Protein 2FSW (pdb70)

Foldseek 3Di:
DDDDDPPRPVVVVVQPPDPCQLVLLVVLAAHKAWPVRSCVSDPPDDPVNVVNVVSCVVVQQKDWDWDPDVVITIIIHGDPNNNVCVVVVVVVVVCCVPD/DDDDDDCPRPVNVVVQCPDPCQLVLLVQQAAHKDWPVRSCVSDDPDDPVSVVSVVSCVVVQQKDWDWAPDVVTTIIIHGDPNVNVCVVVVVVVVVCCCPD

Radius of gyration: 18.73 Å; Cα contacts (8 Å, |Δi|>4): 309; chains: 2; bounding box: 32×29×73 Å

Nearest PDB structures (foldseek):
  2fsw-assembly1_A  TM=1.010E+00  e=1.570E-17  Porphyromonas gingivalis W83
  4a5m-assembly1_B  TM=9.245E-01  e=2.371E-07  Bacillus subtilis
  5hs8-assembly1_A  TM=7.185E-01  e=2.143E-06  Bacillus subtilis subsp. subtilis str. 168
  1ub9-assembly1_A-2  TM=7.212E-01  e=2.581E-04  Pyrococcus horikoshii OT3
  5hli-assembly1_B  TM=7.668E-01  e=3.022E-03  Staphylococcus epidermidis

Solvent-accessible surface area: 11217 Å² total

B-factor: mean 59.77, std 15.27, range [35.0, 435.31]

InterPro domains:
  IPR002577 Helix-turn-helix, HxlR type [PF01638] (20-103)
  IPR002577 Helix-turn-helix, HxlR type [PS51118] (10-104)
  IPR036388 Winged helix-like DNA-binding domain superfamily [G3DSA:1.10.10.10] (1-104)
  IPR036390 Winged helix DNA-binding domain superfamily [SSF46785] (5-103)

Structure (mmCIF, N/CA/C/O backbone):
data_2FSW
#
_entry.id   2FSW
#
_cell.length_a   35.971
_cell.length_b   82.241
_cell.length_c   116.601
_cell.angle_alpha   90.00
_cell.angle_beta   90.00
_cell.angle_gamma   90.00
#
_symmetry.space_group_name_H-M   'P 21 21 21'
#
loop_
_entity.id
_entity.type
_entity.pdbx_description
1 polymer 'PG_0823 protein'
2 water water
#
loop_
_atom_site.group_PDB
_atom_site.id
_atom_site.type_symbol
_atom_site.label_atom_id
_atom_site.label_alt_id
_atom_site.label_comp_id
_atom_site.label_asym_id
_atom_site.label_entity_id
_atom_site.label_seq_id
_atom_site.pdbx_PDB_ins_code
_atom_site.Cartn_x
_atom_site.Cartn_y
_atom_site.Cartn_z
_atom_site.occupancy
_atom_site.B_iso_or_equiv
_atom_site.auth_seq_id
_atom_site.auth_comp_id
_atom_site.auth_asym_id
_atom_site.auth_atom_id
_atom_site.pdbx_PDB_model_num
ATOM 1 N N . ARG A 1 6 ? 7.001 58.833 88.420 1.00 75.68 3 ARG A N 1
ATOM 2 C CA . ARG A 1 6 ? 7.959 59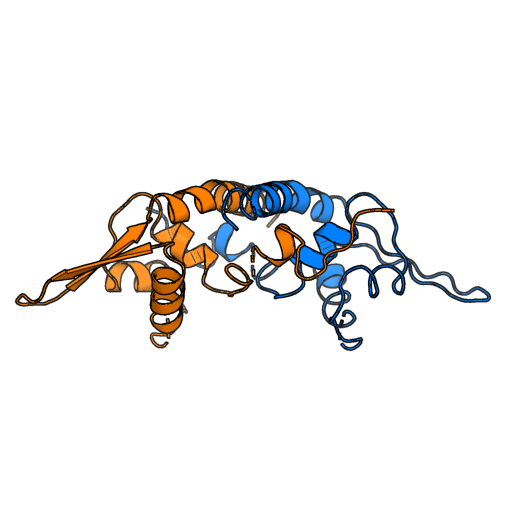.650 89.232 1.00 75.50 3 ARG A CA 1
ATOM 3 C C . ARG A 1 6 ? 9.003 58.832 90.026 1.00 74.52 3 ARG A C 1
ATOM 4 O O . ARG A 1 6 ? 9.349 57.720 89.623 1.00 74.55 3 ARG A O 1
ATOM 12 N N . LYS A 1 7 ? 9.473 59.385 91.149 1.00 73.17 4 LYS A N 1
ATOM 13 C CA . LYS A 1 7 ? 10.763 59.025 91.770 1.00 71.75 4 LYS A CA 1
ATOM 14 C C . LYS A 1 7 ? 10.866 57.568 92.233 1.00 70.35 4 LYS A C 1
ATOM 15 O O . LYS A 1 7 ? 10.049 57.106 93.040 1.00 70.19 4 LYS A O 1
ATOM 21 N N . ILE A 1 8 ? 11.886 56.864 91.739 1.00 68.24 5 ILE A N 1
ATOM 22 C CA . ILE A 1 8 ? 12.099 55.446 92.078 1.00 66.43 5 ILE A CA 1
ATOM 23 C C . ILE A 1 8 ? 12.512 55.233 93.537 1.00 65.24 5 ILE A C 1
ATOM 24 O O . ILE A 1 8 ? 13.197 56.074 94.127 1.00 65.18 5 ILE A O 1
ATOM 29 N N . SER A 1 9 ? 12.093 54.101 94.103 1.00 63.67 6 SER A N 1
ATOM 30 C CA 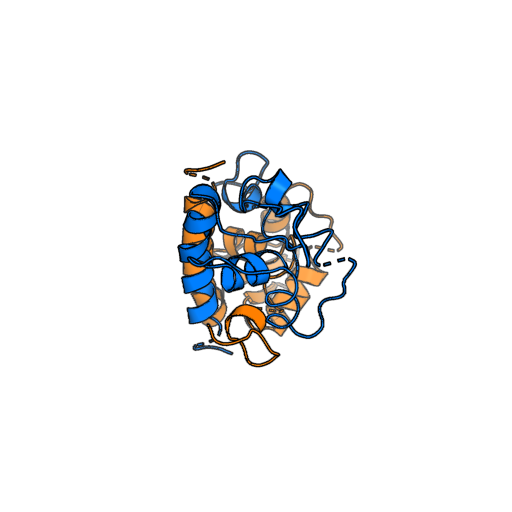. SER A 1 9 ? 12.422 53.743 95.486 1.00 62.15 6 SER A CA 1
ATOM 31 C C . SER A 1 9 ? 13.807 53.095 95.590 1.00 61.72 6 SER A C 1
ATOM 32 O O . SER A 1 9 ? 13.936 51.875 95.741 1.00 61.16 6 SER A O 1
ATOM 35 N N A ASP A 1 10 ? 14.846 53.917 95.457 0.50 60.76 7 ASP A N 1
ATOM 36 N N B ASP A 1 10 ? 14.823 53.952 95.525 0.50 61.77 7 ASP A N 1
ATOM 37 C CA A ASP A 1 10 ? 16.223 53.460 95.619 0.50 59.99 7 ASP A CA 1
ATOM 38 C CA B ASP A 1 10 ? 16.197 53.576 95.797 0.50 61.78 7 ASP A CA 1
ATOM 39 C C A ASP A 1 10 ? 16.698 53.641 97.059 0.50 59.45 7 ASP A C 1
ATOM 40 C C B ASP A 1 10 ? 16.546 53.566 97.273 0.50 61.29 7 ASP A C 1
ATOM 41 O O A ASP A 1 10 ? 15.912 53.545 98.007 0.50 59.44 7 ASP A O 1
ATOM 42 O O B ASP A 1 10 ? 15.676 53.658 98.142 0.50 61.15 7 ASP A O 1
ATOM 51 N N A GLU A 1 11 ? 17.989 53.920 97.207 0.50 58.66 8 GLU A N 1
ATOM 52 N N B GLU A 1 11 ? 17.841 53.462 97.538 0.50 60.56 8 GLU A N 1
ATOM 53 C CA A GLU A 1 11 ? 18.601 54.120 98.516 0.50 57.96 8 GLU A CA 1
ATOM 54 C CA B GLU A 1 11 ? 18.342 53.325 98.893 0.50 60.00 8 GLU A CA 1
ATOM 55 C C A GLU A 1 11 ? 18.238 55.491 99.069 0.50 57.40 8 GLU A 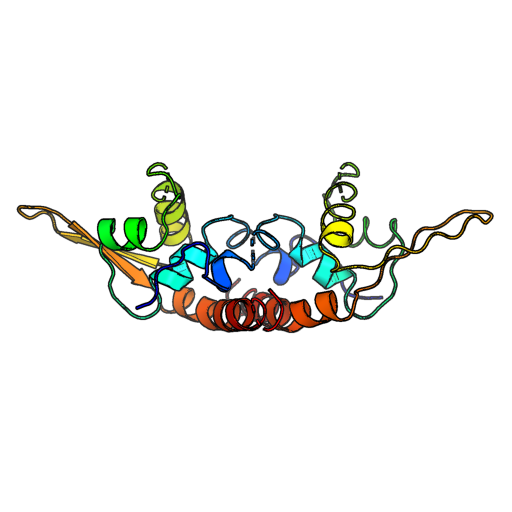C 1
ATOM 56 C C B GLU A 1 11 ? 18.278 54.670 99.624 0.50 59.08 8 GLU A C 1
ATOM 57 O O A GLU A 1 11 ? 18.213 55.697 100.281 0.50 57.19 8 GLU A O 1
ATOM 58 O O B GLU A 1 11 ? 18.564 54.754 100.819 0.50 59.21 8 GLU A O 1
ATOM 69 N N A GLU A 1 12 ? 17.963 56.436 98.178 0.50 56.77 9 GLU A N 1
ATOM 70 N N B GLU A 1 12 ? 17.888 55.719 98.908 0.50 57.93 9 GLU A N 1
ATOM 71 C CA A GLU A 1 12 ? 17.656 57.785 98.627 0.50 56.58 9 GLU A CA 1
ATOM 72 C CA B GLU A 1 12 ? 17.757 57.039 99.525 0.50 56.82 9 GLU A CA 1
ATOM 73 C C A GLU A 1 12 ? 16.157 57.994 98.868 0.50 55.91 9 GLU A C 1
ATOM 74 C C B GLU A 1 12 ? 16.294 57.549 99.590 0.50 55.94 9 GLU A C 1
ATOM 75 O O A GLU A 1 12 ? 15.717 59.126 99.098 0.50 55.89 9 GLU A O 1
ATOM 76 O O B GLU A 1 1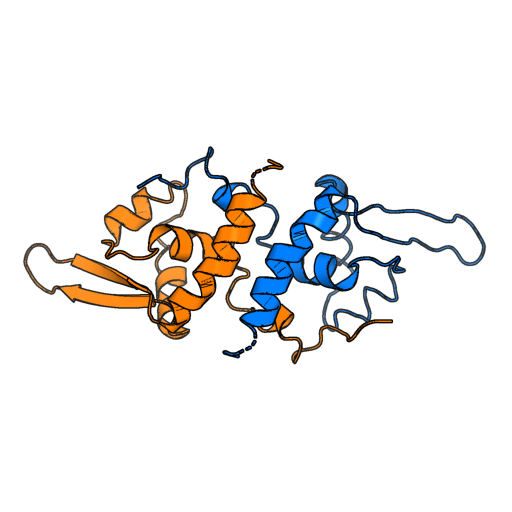2 ? 16.020 58.532 100.279 0.50 55.38 9 GLU A O 1
ATOM 87 N N . CYS A 1 13 ? 15.388 56.899 98.844 1.00 55.01 10 CYS A N 1
ATOM 88 C CA . CYS A 1 13 ? 13.925 57.000 99.021 1.00 53.99 10 CYS A CA 1
ATOM 89 C C . CYS A 1 13 ? 13.552 57.040 100.505 1.00 52.67 10 CYS A C 1
ATOM 90 O O . CYS A 1 13 ? 13.937 56.147 101.282 1.00 52.46 10 CYS A O 1
ATOM 93 N N . PRO A 1 14 ? 12.823 58.093 100.911 1.00 51.71 11 PRO A N 1
ATOM 94 C CA . PRO A 1 14 ? 12.457 58.217 102.310 1.00 50.69 11 PRO A CA 1
ATOM 95 C C . PRO A 1 14 ? 11.530 57.105 102.793 1.00 49.92 11 PRO A C 1
ATOM 96 O O . PRO A 1 14 ? 11.585 56.746 103.954 1.00 49.74 11 PRO A O 1
ATOM 100 N N . VAL A 1 15 ? 10.685 56.589 101.907 1.00 49.16 12 VAL A N 1
ATOM 101 C CA . VAL A 1 15 ? 9.782 55.506 102.250 1.00 49.56 12 VAL A CA 1
ATOM 102 C C . VAL A 1 15 ? 10.604 54.233 102.417 1.00 49.54 12 VAL A C 1
ATOM 103 O O . VAL A 1 15 ? 10.457 53.517 103.411 1.00 48.35 12 VAL A O 1
ATOM 107 N N . ARG A 1 16 ? 11.501 53.981 101.465 1.00 49.46 13 ARG A N 1
ATOM 108 C CA . ARG A 1 16 ? 12.367 52.816 101.563 1.00 50.19 13 ARG A CA 1
ATOM 109 C C . ARG A 1 16 ? 13.228 52.850 102.818 1.00 50.00 13 ARG A C 1
ATOM 110 O O . ARG A 1 16 ? 13.329 51.848 103.529 1.00 49.90 13 ARG A O 1
ATOM 118 N N . LYS A 1 17 ? 13.844 53.997 103.101 1.00 50.79 14 LYS A N 1
ATOM 119 C CA . LYS A 1 17 ? 14.617 54.152 104.348 1.00 51.51 14 LYS A CA 1
ATOM 120 C C . LYS A 1 17 ? 13.784 53.813 105.584 1.00 51.48 14 LYS A C 1
ATOM 121 O O . LYS A 1 17 ? 14.241 53.087 106.475 1.00 51.87 14 LYS A O 1
ATOM 127 N N . SER A 1 18 ? 12.551 54.317 105.630 1.00 51.46 15 SER A N 1
ATOM 128 C CA . SER A 1 18 ? 11.671 54.075 106.779 1.00 50.86 15 SER A CA 1
ATOM 129 C C . SER A 1 18 ? 11.300 52.609 106.932 1.00 51.06 15 SER A C 1
ATOM 130 O O . SER A 1 18 ? 11.167 52.110 108.051 1.00 51.33 15 SER A O 1
ATOM 141 N N . GLN A 1 20 ? 13.054 49.987 106.223 1.00 52.82 17 GLN A N 1
ATOM 142 C CA . GLN A 1 20 ? 14.179 49.309 106.896 1.00 54.07 17 GLN A CA 1
ATOM 143 C C . GLN A 1 20 ? 13.951 49.193 108.402 1.00 53.86 17 GLN A C 1
ATOM 144 O O . GLN A 1 20 ? 14.343 48.201 109.035 1.00 54.00 17 GLN A O 1
ATOM 150 N N . ILE A 1 21 ? 13.305 50.214 108.971 1.00 53.32 18 ILE A N 1
ATOM 151 C CA . ILE A 1 21 ? 12.987 50.213 110.380 1.00 52.66 18 ILE A CA 1
ATOM 152 C C . ILE A 1 21 ? 11.639 49.577 110.689 1.00 51.80 18 ILE A C 1
ATOM 153 O O . ILE A 1 21 ? 11.535 48.839 111.663 1.00 51.67 18 ILE A O 1
ATOM 158 N N . PHE A 1 22 ? 10.604 49.900 109.9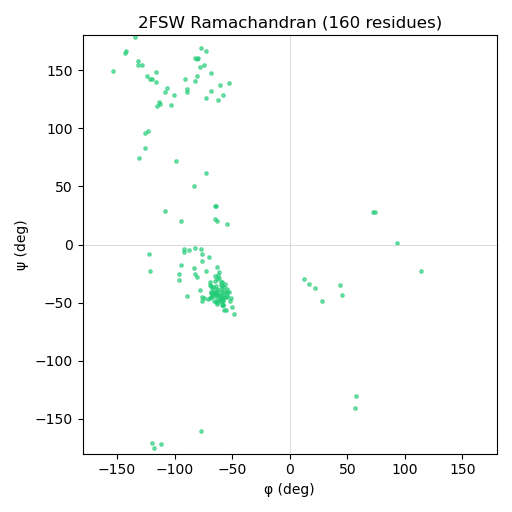08 1.00 50.59 19 PHE A N 1
ATOM 159 C CA . PHE A 1 22 ? 9.218 49.594 110.310 1.00 50.65 19 PHE A CA 1
ATOM 160 C C . PHE A 1 22 ? 8.690 48.255 109.824 1.00 50.72 19 PHE A C 1
ATOM 161 O O . PHE A 1 22 ? 7.586 47.872 110.200 1.00 51.21 19 PHE A O 1
ATOM 169 N N . ALA A 1 23 ? 9.491 47.548 109.026 1.00 51.01 20 ALA A N 1
ATOM 170 C CA . ALA A 1 23 ? 9.092 46.290 108.375 1.00 52.11 20 ALA A CA 1
ATOM 171 C C . ALA A 1 23 ? 8.721 45.169 109.334 1.00 52.71 20 ALA A C 1
ATOM 172 O O . ALA A 1 23 ? 7.991 44.252 108.967 1.00 52.92 20 ALA A O 1
ATOM 174 N N . GLY A 1 24 ? 9.224 45.220 110.557 1.00 53.07 21 GLY A N 1
ATOM 175 C CA . GLY A 1 24 ? 8.910 44.166 111.516 1.00 54.64 21 GLY A CA 1
ATOM 176 C C . GLY A 1 24 ? 7.423 43.875 111.687 1.00 54.77 21 GLY A C 1
ATOM 177 O O . GLY A 1 24 ? 6.577 44.761 111.529 1.00 55.80 21 GLY A O 1
ATOM 178 N N A LYS A 1 25 ? 7.118 42.615 111.989 0.50 54.58 22 LYS A N 1
ATOM 179 N N B LYS A 1 25 ? 7.102 42.627 111.994 0.50 54.58 22 LYS A N 1
ATOM 180 C CA A LYS A 1 25 ? 5.805 42.193 112.478 0.50 54.16 22 LYS A CA 1
ATOM 181 C CA B LYS A 1 25 ? 5.759 42.272 112.437 0.50 54.14 22 LYS A CA 1
ATOM 182 C C A LYS A 1 25 ? 5.453 42.924 113.791 0.50 53.90 22 LYS A C 1
ATOM 183 C C B LYS A 1 25 ? 5.439 42.897 113.816 0.50 53.89 22 LYS A C 1
ATOM 184 O O A LYS A 1 25 ? 4.281 43.202 114.073 0.50 53.76 22 LYS A O 1
ATOM 185 O O B LYS A 1 25 ? 4.269 43.088 114.168 0.50 53.78 22 LYS A O 1
ATOM 196 N N . TRP A 1 26 ? 6.481 43.247 114.575 1.00 53.40 23 TRP A N 1
ATOM 197 C CA . TRP A 1 26 ? 6.296 43.775 115.937 1.00 52.90 23 TRP A CA 1
ATOM 198 C C . TRP A 1 26 ? 6.685 45.229 116.195 1.00 52.10 23 TRP A C 1
ATOM 199 O O . TRP A 1 26 ? 6.264 45.798 117.201 1.00 52.39 23 TRP A O 1
ATOM 210 N N . THR A 1 27 ? 7.464 45.820 115.290 1.00 51.28 24 THR A N 1
ATOM 211 C CA . THR A 1 27 ? 8.092 47.125 115.502 1.00 50.54 24 THR A CA 1
ATOM 212 C C . THR A 1 27 ? 7.098 48.236 115.807 1.00 50.23 24 THR A C 1
ATOM 213 O O . THR A 1 27 ? 7.218 48.922 116.826 1.00 50.99 24 THR A O 1
ATOM 217 N N . LEU A 1 28 ? 6.137 48.429 114.907 1.00 49.05 25 LEU A N 1
ATOM 218 C CA . LEU A 1 28 ? 5.135 49.474 115.061 1.00 47.77 25 LEU A CA 1
ATOM 219 C C . LEU A 1 28 ? 4.157 49.195 116.194 1.00 47.56 25 LEU A C 1
ATOM 220 O O . LEU A 1 28 ? 3.705 50.110 116.857 1.00 47.89 25 LEU A O 1
ATOM 225 N N . LEU A 1 29 ? 3.826 47.927 116.411 1.00 47.72 26 LEU A N 1
ATOM 226 C CA . LEU A 1 29 ? 2.990 47.528 117.550 1.00 47.79 26 LEU A CA 1
ATOM 227 C C . LEU A 1 29 ? 3.599 47.904 118.905 1.00 47.11 26 LEU A C 1
ATOM 228 O O . LEU A 1 29 ? 2.904 48.407 119.798 1.00 47.35 26 LEU A O 1
ATOM 233 N N . ILE A 1 30 ? 4.896 47.641 119.052 1.00 46.99 27 ILE A N 1
ATOM 234 C CA . ILE A 1 30 ? 5.659 48.017 120.247 1.00 46.31 27 ILE A CA 1
ATOM 235 C C . ILE A 1 30 ? 5.740 49.528 120.465 1.00 46.88 27 ILE A C 1
ATOM 236 O O . ILE A 1 30 ? 5.508 49.999 121.582 1.00 47.86 27 ILE A O 1
ATOM 241 N N . ILE A 1 31 ? 6.075 50.290 119.418 1.00 45.99 28 ILE A N 1
ATOM 242 C CA . ILE A 1 31 ? 6.067 51.747 119.509 1.00 45.55 28 ILE A CA 1
ATOM 243 C C . 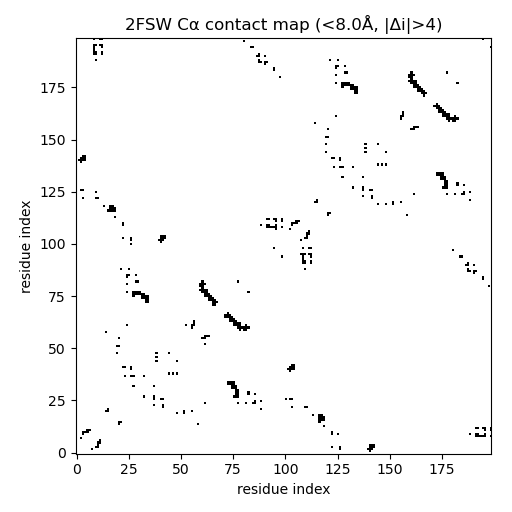ILE A 1 31 ? 4.672 52.272 119.925 1.00 45.75 28 ILE A C 1
ATOM 244 O O . ILE A 1 31 ? 4.576 53.125 120.805 1.00 45.03 28 ILE A O 1
ATOM 249 N N . PHE A 1 32 ? 3.620 51.747 119.277 1.00 45.25 29 PHE A N 1
ATOM 250 C CA . PHE A 1 32 ? 2.210 52.037 119.604 1.00 45.11 29 PHE A CA 1
ATOM 251 C C . PHE A 1 32 ? 1.834 51.773 121.072 1.00 45.83 29 PHE A C 1
ATOM 252 O O . PHE A 1 32 ? 1.066 52.551 121.679 1.00 45.23 29 PHE A O 1
ATOM 260 N N . GLN A 1 33 ? 2.347 50.671 121.633 1.00 46.18 30 GLN A N 1
ATOM 261 C CA . GLN A 1 33 ? 2.038 50.314 123.029 1.00 47.06 30 GLN A CA 1
ATOM 262 C C . GLN A 1 33 ? 2.817 51.127 124.053 1.00 47.35 30 GLN A C 1
ATOM 263 O O . GLN A 1 33 ? 2.260 51.496 125.077 1.00 48.37 30 GLN A O 1
ATOM 269 N N . ILE A 1 34 ? 4.089 51.411 123.786 1.00 47.51 31 ILE A N 1
ATOM 270 C CA . ILE A 1 34 ? 4.870 52.308 124.644 1.00 48.55 31 ILE A CA 1
ATOM 271 C C . ILE A 1 34 ? 4.234 53.708 124.600 1.00 49.18 31 ILE A C 1
ATOM 272 O O . ILE A 1 34 ? 3.939 54.312 125.640 1.00 48.89 31 ILE A O 1
ATOM 277 N N . ASN A 1 35 ? 4.003 54.200 123.382 1.00 49.67 32 ASN A N 1
ATOM 278 C CA . ASN A 1 35 ? 3.222 55.411 123.180 1.00 50.52 32 ASN A CA 1
ATOM 279 C C . ASN A 1 35 ? 3.830 56.595 123.970 1.00 50.64 32 ASN A C 1
ATOM 280 O O . ASN A 1 35 ? 5.047 56.724 124.049 1.00 51.03 32 ASN A O 1
ATOM 285 N N . ARG A 1 36 ? 3.012 57.458 124.565 1.00 50.93 33 ARG A N 1
ATOM 286 C CA . ARG A 1 36 ? 3.574 58.590 125.304 1.00 51.71 33 ARG A CA 1
ATOM 287 C C . ARG A 1 36 ? 3.729 58.316 126.807 1.00 52.54 33 ARG A C 1
ATOM 288 O O . ARG A 1 36 ? 3.810 59.242 127.608 1.00 54.07 33 ARG A O 1
ATOM 296 N N . ARG A 1 37 ? 3.753 57.051 127.205 1.00 52.48 34 ARG A N 1
ATOM 297 C CA . ARG A 1 37 ? 3.955 56.750 128.623 1.00 52.54 34 ARG A CA 1
ATOM 298 C C . ARG A 1 37 ? 5.248 55.942 128.863 1.00 52.62 34 ARG A C 1
ATOM 299 O O . ARG A 1 37 ? 6.049 55.717 127.942 1.00 51.00 34 ARG A O 1
ATOM 307 N N . ILE A 1 38 ? 5.441 55.550 130.117 1.00 52.92 35 ILE A N 1
ATOM 308 C CA . ILE A 1 38 ? 6.570 54.726 130.532 1.00 53.20 35 ILE A CA 1
ATOM 309 C C . ILE A 1 38 ? 5.987 53.357 130.849 1.00 52.97 35 ILE A C 1
ATOM 310 O O . ILE A 1 38 ? 4.973 53.252 131.542 1.00 53.32 35 ILE A O 1
ATOM 315 N N . ILE A 1 39 ? 6.610 52.312 130.314 1.00 52.55 36 ILE A N 1
ATOM 316 C CA . ILE A 1 39 ? 6.086 50.961 130.470 1.00 50.94 36 ILE A CA 1
ATOM 317 C C . ILE A 1 39 ? 7.204 49.981 130.822 1.00 51.01 36 ILE A C 1
ATOM 318 O O . ILE A 1 39 ? 8.286 50.014 130.223 1.00 50.59 36 ILE A O 1
ATOM 323 N N A ARG A 1 40 ? 6.915 49.117 131.794 0.50 50.50 37 ARG A N 1
ATOM 324 N N B ARG A 1 40 ? 6.933 49.129 131.806 0.50 50.81 37 ARG A N 1
ATOM 325 C CA A ARG A 1 40 ? 7.811 48.049 132.221 0.50 50.43 37 ARG A CA 1
ATOM 326 C CA B ARG A 1 40 ? 7.850 48.069 132.201 0.50 51.04 37 ARG A CA 1
ATOM 327 C C A ARG A 1 40 ? 7.773 46.924 131.191 0.50 50.65 37 ARG A C 1
ATOM 328 C C B ARG A 1 40 ? 7.778 46.928 131.195 0.50 50.99 37 ARG A C 1
ATOM 329 O O A ARG A 1 40 ? 6.738 46.690 130.565 0.50 50.63 37 ARG A O 1
ATOM 330 O O B ARG A 1 40 ? 6.731 46.687 130.594 0.50 50.92 37 ARG A O 1
ATOM 345 N N . TYR A 1 41 ? 8.898 46.225 131.038 1.00 51.08 38 TYR A N 1
ATOM 346 C CA . TYR A 1 41 ? 9.004 45.054 130.157 1.00 51.31 38 TYR A CA 1
ATOM 347 C C . TYR A 1 41 ? 7.817 44.110 130.258 1.00 51.33 38 TYR A C 1
ATOM 348 O O . TYR A 1 41 ? 7.256 43.717 129.241 1.00 51.98 38 TYR A O 1
ATOM 357 N N . GLY A 1 42 ? 7.448 43.760 131.490 1.00 51.14 39 GLY A N 1
ATOM 358 C CA . GLY A 1 42 ? 6.364 42.820 131.759 1.00 50.78 39 GLY A CA 1
ATOM 359 C C . GLY A 1 42 ? 4.985 43.299 131.356 1.00 50.58 39 GLY A C 1
ATOM 360 O O . GLY A 1 42 ? 4.165 42.498 130.889 1.00 50.33 39 GLY A O 1
ATOM 361 N N A GLU A 1 43 ? 4.731 44.597 131.551 0.50 50.57 40 GLU A N 1
ATOM 362 N N B GLU A 1 43 ? 4.708 44.591 131.545 0.50 50.63 40 GLU A N 1
ATOM 363 C CA A GLU A 1 43 ? 3.484 45.222 131.109 0.50 50.87 40 GLU A CA 1
ATOM 364 C CA B GLU A 1 43 ? 3.432 45.155 131.098 0.50 50.99 40 GLU A CA 1
ATOM 365 C C A GLU A 1 43 ? 3.408 45.208 129.580 0.50 50.47 40 GLU A C 1
ATOM 366 C C B GLU A 1 43 ? 3.385 45.277 129.564 0.50 50.53 40 GLU A C 1
ATOM 367 O O A GLU A 1 43 ? 2.343 44.969 129.001 0.50 50.49 40 GLU A O 1
ATOM 368 O O B GLU A 1 43 ? 2.313 45.175 128.962 0.50 50.55 40 GLU A O 1
ATOM 379 N N . LEU A 1 44 ? 4.547 45.475 128.944 1.00 50.25 41 LEU A N 1
ATOM 380 C CA . LEU A 1 44 ? 4.642 45.571 127.476 1.00 49.79 41 LEU A CA 1
ATOM 381 C C . LEU A 1 44 ? 4.498 44.197 126.837 1.00 50.07 41 LEU A C 1
ATOM 382 O O . LEU A 1 44 ? 3.872 44.053 125.792 1.00 49.91 41 LEU A O 1
ATOM 387 N N . LYS A 1 45 ? 5.071 43.191 127.496 1.00 50.62 42 LYS A N 1
ATOM 388 C CA . LYS A 1 45 ? 4.954 41.796 127.080 1.00 51.11 42 LYS A CA 1
ATOM 389 C C . LYS A 1 45 ? 3.494 41.347 127.092 1.00 51.21 42 LYS A C 1
ATOM 390 O O . LYS A 1 45 ? 3.048 40.669 126.167 1.00 51.73 42 LYS A O 1
ATOM 396 N N A ARG A 1 46 ? 2.770 41.732 128.142 0.60 51.15 43 ARG A N 1
ATOM 397 N N B ARG A 1 46 ? 2.751 41.736 128.126 0.40 51.32 43 ARG A N 1
ATOM 398 C CA A ARG A 1 46 ? 1.345 41.422 128.292 0.60 51.10 43 ARG A CA 1
ATOM 399 C CA B ARG A 1 46 ? 1.331 41.390 128.221 0.40 51.38 43 ARG A CA 1
ATOM 400 C C A ARG A 1 46 ? 0.453 42.231 127.334 0.60 51.30 43 ARG A C 1
ATOM 401 C C B ARG A 1 46 ? 0.459 42.216 127.276 0.40 51.45 43 ARG A 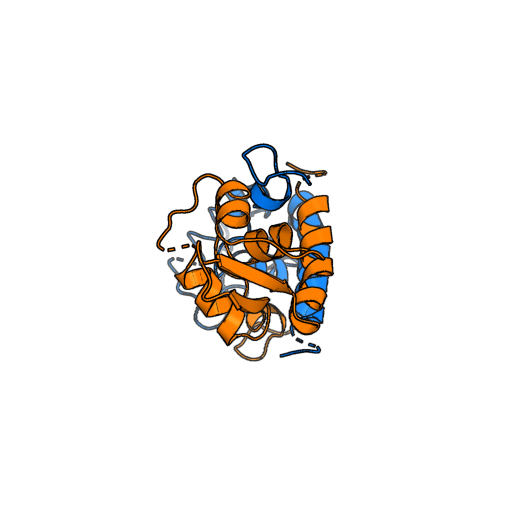C 1
ATOM 402 O O A ARG A 1 46 ? -0.590 41.748 126.893 0.60 51.39 43 ARG A O 1
ATOM 403 O O B ARG A 1 46 ? -0.571 41.738 126.797 0.40 51.51 43 ARG A O 1
ATOM 418 N N . ALA A 1 47 ? 0.885 43.448 127.002 1.00 51.50 44 ALA A N 1
ATOM 419 C CA . ALA A 1 47 ? 0.152 44.354 126.094 1.00 51.53 44 ALA A CA 1
ATOM 420 C C . ALA A 1 47 ? 0.145 43.899 124.629 1.00 51.59 44 ALA A C 1
ATOM 421 O O . ALA A 1 47 ? -0.647 44.386 123.820 1.00 51.06 44 ALA A O 1
ATOM 423 N N . ILE A 1 48 ? 1.052 42.988 124.291 1.00 52.16 45 ILE A N 1
ATOM 424 C CA . ILE A 1 48 ? 1.081 42.372 122.962 1.00 52.59 45 ILE A CA 1
ATOM 425 C C . ILE A 1 48 ? 1.049 40.833 123.117 1.00 53.05 45 ILE A C 1
ATOM 426 O O . ILE A 1 48 ? 2.093 40.168 123.103 1.00 52.67 45 ILE A O 1
ATOM 431 N N . PRO A 1 49 ? -0.159 40.269 123.287 1.00 53.63 46 PRO A N 1
ATOM 432 C CA . PRO A 1 49 ? -0.284 38.825 123.495 1.00 54.28 46 PRO A CA 1
ATOM 433 C C . PRO A 1 49 ? 0.267 38.022 122.314 1.00 54.82 46 PRO A C 1
ATOM 434 O O . PRO A 1 49 ? 0.034 38.381 121.160 1.00 55.05 46 PRO A O 1
ATOM 438 N N . GLY A 1 50 ? 1.004 36.953 122.613 1.00 55.13 47 GLY A N 1
ATOM 439 C CA . GLY A 1 50 ? 1.546 36.076 121.577 1.00 55.48 47 GLY A CA 1
ATOM 440 C C . GLY A 1 50 ? 2.952 36.411 121.107 1.00 55.66 47 GLY A C 1
ATOM 441 O O . GLY A 1 50 ? 3.479 35.758 120.206 1.00 55.70 47 GLY A O 1
ATOM 442 N N . ILE A 1 51 ? 3.561 37.436 121.696 1.00 55.90 48 ILE A N 1
ATOM 443 C CA . ILE A 1 51 ? 4.955 37.750 121.393 1.00 56.02 48 ILE A CA 1
ATOM 444 C C . ILE A 1 51 ? 5.857 36.968 122.358 1.00 56.06 48 ILE A C 1
ATOM 445 O O . ILE A 1 51 ? 5.606 36.932 123.566 1.00 56.13 48 ILE A O 1
ATOM 450 N N . SER A 1 52 ? 6.870 36.301 121.812 1.00 56.08 49 SER A N 1
ATOM 451 C CA . SER A 1 52 ? 7.796 35.535 122.632 1.00 56.29 49 SER A CA 1
ATOM 452 C C . SER A 1 52 ? 8.815 36.449 123.282 1.00 56.38 49 SER A C 1
ATOM 453 O O . SER A 1 52 ? 9.032 37.584 122.832 1.00 56.33 49 SER A O 1
ATOM 456 N N . GLU A 1 53 ? 9.438 35.933 124.333 1.00 56.43 50 GLU A N 1
ATOM 457 C CA . GLU A 1 53 ? 10.498 36.615 125.057 1.00 56.73 50 GLU A CA 1
ATOM 458 C C . GLU A 1 53 ? 11.621 37.027 124.103 1.00 56.70 50 GLU A C 1
ATOM 459 O O . GLU A 1 53 ? 12.104 38.162 124.160 1.00 56.63 50 GLU A O 1
ATOM 465 N N . LYS A 1 54 ? 12.006 36.104 123.217 1.00 56.75 51 LYS A N 1
ATOM 466 C CA . LYS A 1 54 ? 13.072 36.331 122.239 1.00 57.00 51 LYS A CA 1
ATOM 467 C C . LYS A 1 54 ? 12.720 37.423 121.225 1.00 57.15 51 LYS A C 1
ATOM 468 O O . LYS A 1 54 ? 13.560 38.258 120.904 1.00 56.74 51 LYS A O 1
ATOM 482 N N . LEU A 1 56 ? 10.468 39.870 121.627 1.00 56.64 53 LEU A N 1
ATOM 483 C CA . LEU A 1 56 ? 10.330 41.145 122.321 1.00 55.78 53 LEU A CA 1
ATOM 484 C C . LEU A 1 56 ? 11.685 41.748 122.646 1.00 55.28 53 LEU A C 1
ATOM 485 O O . LEU A 1 56 ? 11.856 42.962 122.549 1.00 55.67 53 LEU A O 1
ATOM 490 N N . ILE A 1 57 ? 12.643 40.902 123.007 1.00 53.98 54 ILE A N 1
ATOM 491 C CA . ILE A 1 57 ? 13.978 41.364 123.391 1.00 53.29 54 ILE A CA 1
ATOM 492 C C . ILE A 1 57 ? 14.796 41.818 122.182 1.00 52.45 54 ILE A C 1
ATOM 493 O O . ILE A 1 57 ? 15.430 42.876 122.226 1.00 52.33 54 ILE A O 1
ATOM 498 N N . ASP A 1 58 ? 14.781 41.021 121.116 1.00 51.64 55 ASP A N 1
ATOM 499 C CA . ASP A 1 58 ? 15.458 41.400 119.883 1.00 51.43 55 ASP A CA 1
ATOM 500 C C . ASP A 1 58 ? 14.878 42.724 119.346 1.00 50.85 55 ASP A C 1
ATOM 501 O O . ASP A 1 58 ? 15.622 43.619 118.940 1.00 50.06 55 ASP A O 1
ATOM 506 N N . GLU A 1 59 ? 13.556 42.844 119.392 1.00 50.44 56 GLU A N 1
ATOM 507 C CA . GLU A 1 59 ? 12.870 44.025 118.872 1.00 51.04 56 GLU A CA 1
ATOM 508 C C . GLU A 1 59 ? 13.189 45.257 119.729 1.00 50.07 56 GLU A C 1
ATOM 509 O O . GLU A 1 59 ? 13.516 46.311 119.197 1.00 50.02 56 GLU A O 1
ATOM 515 N N . LEU A 1 60 ? 13.147 45.104 121.050 1.00 49.60 57 LEU A N 1
ATOM 516 C CA . LEU A 1 60 ? 13.537 46.176 121.971 1.00 49.31 57 LEU A CA 1
ATOM 517 C C . LEU A 1 60 ? 14.969 46.653 121.761 1.00 49.61 57 LEU A C 1
ATOM 518 O O . LEU A 1 60 ? 15.244 47.859 121.802 1.00 50.01 57 LEU A O 1
ATOM 523 N N A LYS A 1 61 ? 15.879 45.705 121.547 0.50 49.57 58 LYS A N 1
ATOM 524 N N B LYS A 1 61 ? 15.871 45.695 121.555 0.50 49.41 58 LYS A N 1
ATOM 525 C CA A LYS A 1 61 ? 17.269 46.024 121.263 0.50 49.61 58 LYS A CA 1
ATOM 526 C CA B LYS A 1 61 ? 17.274 45.948 121.250 0.50 49.25 58 LYS A CA 1
ATOM 527 C C A LYS A 1 61 ? 17.410 46.742 119.921 0.50 49.42 58 LYS A C 1
ATOM 528 C C B LYS A 1 61 ? 17.417 46.711 119.931 0.50 49.23 58 LYS A C 1
ATOM 529 O O A LYS A 1 61 ? 18.107 47.755 119.821 0.50 49.29 58 LYS A O 1
ATOM 530 O O B LYS A 1 61 ? 18.116 47.725 119.860 0.50 49.12 58 LYS A O 1
ATOM 541 N N . PHE A 1 62 ? 16.752 46.202 118.897 1.00 49.45 59 PHE A N 1
ATOM 542 C CA . PHE A 1 62 ? 16.660 46.851 117.583 1.00 49.85 59 PHE A CA 1
ATOM 543 C C . PHE A 1 62 ? 16.161 48.313 117.698 1.00 50.17 59 PHE A C 1
ATOM 544 O O . PHE A 1 62 ? 16.801 49.223 117.179 1.00 50.34 59 PHE A O 1
ATOM 552 N N . LEU A 1 63 ? 15.062 48.534 118.421 1.00 50.69 60 LEU A N 1
ATOM 553 C CA . LEU A 1 63 ? 14.486 49.878 118.575 1.00 51.41 60 LEU A CA 1
ATOM 554 C C . LEU A 1 63 ? 15.358 50.844 119.385 1.00 51.74 60 LEU A C 1
ATOM 555 O O . LEU A 1 63 ? 15.427 52.029 119.068 1.00 51.68 60 LEU A O 1
ATOM 560 N N . CYS A 1 64 ? 16.015 50.336 120.426 1.00 52.46 61 CYS A N 1
ATOM 561 C CA . CYS A 1 64 ? 17.035 51.103 121.140 1.00 53.41 61 CYS A CA 1
ATOM 562 C C . CYS A 1 64 ? 18.166 51.500 120.210 1.00 53.15 61 CYS A C 1
ATOM 563 O O . CYS A 1 64 ? 18.587 52.655 120.196 1.00 53.59 61 CYS A O 1
ATOM 566 N N . GLY A 1 65 ? 18.669 50.524 119.458 1.00 52.76 62 GLY A N 1
ATOM 567 C CA . GLY A 1 65 ? 19.729 50.757 118.499 1.00 52.71 62 GLY A CA 1
ATOM 568 C C . GLY A 1 65 ? 19.348 51.783 117.456 1.00 52.75 62 GLY A C 1
ATOM 569 O O . GLY A 1 65 ? 20.190 52.573 117.010 1.00 53.52 62 GLY A O 1
ATOM 570 N N . LYS A 1 66 ? 18.078 51.788 117.063 1.00 52.22 63 LYS A N 1
ATOM 571 C CA . LYS A 1 66 ? 17.610 52.742 116.061 1.00 51.83 63 LYS A CA 1
ATOM 572 C C . LYS A 1 66 ? 17.290 54.119 116.677 1.00 51.12 63 LYS A C 1
ATOM 573 O O . LYS A 1 66 ? 16.975 55.058 115.960 1.00 50.36 63 LYS A O 1
ATOM 579 N N . GLY A 1 67 ? 17.417 54.221 117.998 1.00 51.27 64 GLY A N 1
ATOM 580 C CA . GLY A 1 67 ? 17.198 55.474 118.728 1.00 51.23 64 GLY A CA 1
ATOM 581 C C . GLY A 1 67 ? 15.723 55.877 118.819 1.00 51.21 64 GLY A C 1
ATOM 582 O O . GLY A 1 67 ? 15.413 57.064 118.940 1.00 50.88 64 GLY A O 1
ATOM 583 N N . LEU A 1 68 ? 14.822 54.891 118.785 1.00 51.02 65 LEU A N 1
ATOM 584 C CA . LEU A 1 68 ? 13.367 55.141 118.830 1.00 51.35 65 LEU A CA 1
ATOM 585 C C . LEU A 1 68 ? 12.747 55.032 120.225 1.00 52.12 65 LEU A C 1
ATOM 586 O O . LEU A 1 68 ? 11.686 55.621 120.502 1.00 50.92 65 LEU A O 1
ATOM 591 N N . ILE A 1 69 ? 13.398 54.253 121.087 1.00 53.09 66 ILE A N 1
ATOM 592 C CA . ILE A 1 69 ? 12.961 54.086 122.470 1.00 54.64 66 ILE A CA 1
ATOM 593 C C . ILE A 1 69 ? 14.142 54.255 123.459 1.00 56.47 66 ILE A C 1
ATOM 594 O O . ILE A 1 69 ? 15.296 54.077 123.087 1.00 56.55 66 ILE A O 1
ATOM 599 N N . LYS A 1 70 ? 13.829 54.640 124.699 1.00 58.83 67 LYS A N 1
ATOM 600 C CA . LYS A 1 70 ? 14.797 54.723 125.792 1.00 60.59 67 LYS A CA 1
ATOM 601 C C . LYS A 1 70 ? 14.583 53.573 126.764 1.00 61.20 67 LYS A C 1
ATOM 602 O O . LYS A 1 70 ? 13.454 53.281 127.147 1.00 61.35 67 LYS A O 1
ATOM 608 N N A LYS A 1 71 ? 15.684 52.938 127.161 0.50 61.64 68 LYS A N 1
ATOM 609 N N B LYS A 1 71 ? 15.685 52.932 127.135 0.50 61.73 68 LYS A N 1
ATOM 610 C CA A LYS A 1 71 ? 15.712 51.895 128.190 0.50 62.22 68 LYS A CA 1
ATOM 611 C CA B LYS A 1 71 ? 15.729 51.937 128.198 0.50 62.40 68 LYS A CA 1
ATOM 612 C C A LYS A 1 71 ? 16.297 52.504 129.466 0.50 62.62 68 LYS A C 1
ATOM 613 C C B LYS A 1 71 ? 16.238 52.619 129.466 0.50 62.72 68 LYS A C 1
ATOM 614 O O A LYS A 1 71 ? 17.337 53.168 129.421 0.50 62.49 68 LYS A O 1
ATOM 615 O O B LYS A 1 71 ? 17.151 53.450 129.417 0.50 62.59 68 LYS A O 1
ATOM 626 N N . LYS A 1 72 ? 15.627 52.282 130.594 1.00 63.14 69 LYS A N 1
ATOM 627 C CA . LYS A 1 72 ? 16.123 52.742 131.887 1.00 64.08 69 LYS A CA 1
ATOM 628 C C . LYS A 1 72 ? 16.056 51.619 132.913 1.00 64.38 69 LYS A C 1
ATOM 629 O O . LYS A 1 72 ? 14.979 51.102 133.222 1.00 64.10 69 LYS A O 1
ATOM 635 N N . GLN A 1 73 ? 17.228 51.244 133.414 1.00 64.88 70 GLN A N 1
ATOM 636 C CA . GLN A 1 73 ? 17.366 50.190 134.409 1.00 65.69 70 GLN A CA 1
ATOM 637 C C . GLN A 1 73 ? 17.316 50.768 135.808 1.00 65.66 70 GLN A C 1
ATOM 638 O O . GLN A 1 73 ? 17.830 51.860 136.070 1.00 65.50 70 GLN A O 1
ATOM 644 N N . TYR A 1 74 ? 16.682 50.021 136.700 1.00 65.85 71 TYR A N 1
ATOM 645 C CA . TYR A 1 74 ? 16.716 50.322 138.120 1.00 66.10 71 TYR A CA 1
ATOM 646 C C . TYR A 1 74 ? 17.255 49.084 138.844 1.00 65.68 71 TYR A C 1
ATOM 647 O O . TYR A 1 74 ? 16.513 48.121 139.061 1.00 65.34 71 TYR A O 1
ATOM 656 N N . PRO A 1 75 ? 18.567 49.089 139.165 1.00 65.57 72 PRO A N 1
ATOM 657 C CA . PRO A 1 75 ? 19.216 48.016 139.940 1.00 65.41 72 PRO A CA 1
ATOM 658 C C . PRO A 1 75 ? 18.833 48.037 141.426 1.00 65.10 72 PRO A C 1
ATOM 659 O O . PRO A 1 75 ? 19.695 48.200 142.300 1.00 65.52 72 PRO A O 1
ATOM 663 N N . GLU A 1 76 ? 17.543 47.859 141.692 1.00 64.52 73 GLU A N 1
ATOM 664 C CA . GLU A 1 76 ? 16.998 47.837 143.046 1.00 64.26 73 GLU A CA 1
ATOM 665 C C . GLU A 1 76 ? 16.339 46.479 143.321 1.00 63.40 73 GLU A C 1
ATOM 666 O O . GLU A 1 76 ? 16.472 45.551 142.526 1.00 63.55 73 GLU A O 1
ATOM 672 N N . VAL A 1 77 ? 15.638 46.365 144.446 1.00 62.24 74 VAL A N 1
ATOM 673 C CA . VAL A 1 77 ? 14.902 45.146 144.778 1.00 61.01 74 VAL A CA 1
ATOM 674 C C . VAL A 1 77 ? 13.393 45.442 144.815 1.00 60.23 74 VAL A C 1
ATOM 675 O O . VAL A 1 77 ? 12.956 46.314 145.565 1.00 60.33 74 VAL A O 1
ATOM 679 N N . PRO A 1 78 ? 12.595 44.772 143.959 1.00 59.47 75 PRO A N 1
ATOM 680 C CA . PRO A 1 78 ? 12.998 43.934 142.832 1.00 59.00 75 PRO A CA 1
ATOM 681 C C . PRO A 1 78 ? 13.389 44.824 141.647 1.00 58.52 75 PRO A C 1
ATOM 682 O O . PRO A 1 78 ? 12.884 45.943 141.535 1.00 58.41 75 PRO A O 1
ATOM 686 N N . PRO A 1 79 ? 14.277 44.337 140.763 1.00 58.08 76 PRO A N 1
ATOM 687 C CA . PRO A 1 79 ? 14.748 45.189 139.672 1.00 57.88 76 PRO A CA 1
ATOM 688 C C . PRO A 1 79 ? 13.697 45.398 138.580 1.00 57.47 76 PRO A C 1
ATOM 689 O O . PRO A 1 79 ? 12.749 44.616 138.468 1.00 57.35 76 PRO A O 1
ATOM 693 N N A ARG A 1 80 ? 13.873 46.452 137.787 0.50 57.46 77 ARG A N 1
ATOM 694 N N B ARG A 1 80 ? 13.857 46.461 137.800 0.50 57.44 77 ARG A N 1
ATOM 695 C CA A ARG A 1 80 ? 12.959 46.770 136.681 0.50 57.29 77 ARG A CA 1
ATOM 696 C CA B ARG A 1 80 ? 12.982 46.710 136.651 0.50 57.24 77 ARG A CA 1
ATOM 697 C C A ARG A 1 80 ? 13.668 47.486 135.529 0.50 57.03 77 ARG A C 1
ATOM 698 C C B ARG A 1 80 ? 13.673 47.471 135.528 0.50 57.01 77 ARG A C 1
ATOM 699 O O A ARG A 1 80 ? 14.608 48.257 135.752 0.50 56.87 77 ARG A O 1
ATOM 700 O O B ARG A 1 80 ? 14.592 48.261 135.767 0.50 56.84 77 ARG A O 1
ATOM 715 N N . VAL A 1 81 ? 13.227 47.200 134.302 1.00 56.92 78 VAL A N 1
ATOM 716 C CA . VAL A 1 81 ? 13.554 48.024 133.132 1.00 56.74 78 VAL A CA 1
ATOM 717 C C . VAL A 1 81 ? 12.274 48.725 132.725 1.00 56.14 78 VAL A C 1
ATOM 718 O O . VAL A 1 81 ? 11.202 48.122 132.735 1.00 56.16 78 VAL A O 1
ATOM 722 N N . GLU A 1 82 ? 12.395 49.994 132.359 1.00 55.69 79 GLU A N 1
ATOM 723 C CA . GLU A 1 82 ? 11.278 50.765 131.841 1.00 55.02 79 GLU A CA 1
ATOM 724 C C . GLU A 1 82 ? 11.663 51.318 130.489 1.00 54.47 79 GLU A C 1
ATOM 725 O O . GLU A 1 82 ? 12.831 51.678 130.274 1.00 54.37 79 GLU A O 1
ATOM 731 N N . TYR A 1 83 ? 10.676 51.396 129.595 1.00 53.68 80 TYR A N 1
ATOM 732 C CA . TYR A 1 83 ? 10.859 51.952 128.251 1.00 52.82 80 TYR A CA 1
ATOM 733 C C . TYR A 1 83 ? 9.930 53.111 128.009 1.00 52.29 80 TYR A C 1
ATOM 734 O O . TYR A 1 83 ? 8.793 53.111 128.453 1.00 52.22 80 TYR A O 1
ATOM 743 N N . SER A 1 84 ? 10.439 54.107 127.301 1.00 51.76 81 SER A N 1
ATOM 744 C CA . SER A 1 84 ? 9.632 55.206 126.846 1.00 51.26 81 SER A CA 1
ATOM 745 C C . SER A 1 84 ? 10.152 55.581 125.469 1.00 51.03 81 SER A C 1
ATOM 746 O O . SER A 1 84 ? 11.242 55.152 125.054 1.00 51.23 81 SER A O 1
ATOM 749 N N . LEU A 1 85 ? 9.364 56.361 124.737 1.00 49.87 82 LEU A N 1
ATOM 750 C CA . LEU A 1 85 ? 9.801 56.790 123.426 1.00 48.73 82 LEU A CA 1
ATOM 751 C C . LEU A 1 85 ? 10.760 57.963 123.532 1.00 48.17 82 LEU A C 1
ATOM 752 O O . LEU A 1 85 ? 10.614 58.834 124.395 1.00 47.66 82 LEU A O 1
ATOM 757 N N . THR A 1 86 ? 11.725 57.988 122.627 1.00 47.29 83 THR A N 1
ATOM 758 C CA . THR A 1 86 ? 12.536 59.173 122.423 1.00 46.74 83 THR A CA 1
ATOM 759 C C . THR A 1 86 ? 11.670 60.148 121.611 1.00 47.07 83 THR A C 1
ATOM 760 O O . THR A 1 86 ? 10.599 59.760 121.128 1.00 46.33 83 THR A O 1
ATOM 764 N N . PRO A 1 87 ? 12.112 61.425 121.483 1.00 47.12 84 PRO A N 1
ATOM 765 C CA . PRO A 1 87 ? 11.409 62.320 120.549 1.00 46.60 84 PRO A CA 1
ATOM 766 C C . PRO A 1 87 ? 11.348 61.791 119.102 1.00 46.35 84 PRO A C 1
ATOM 767 O O . PRO A 1 87 ? 10.332 62.022 118.428 1.00 45.58 84 PRO A O 1
ATOM 771 N N . LEU A 1 88 ? 12.412 61.121 118.626 1.00 45.09 85 LEU A N 1
ATOM 772 C CA . LEU A 1 88 ? 12.378 60.433 117.329 1.00 44.91 85 LEU A CA 1
ATOM 773 C C . LEU A 1 88 ? 11.253 59.389 117.273 1.00 44.59 85 LEU A C 1
ATOM 774 O O . LEU A 1 88 ? 10.459 59.402 116.337 1.00 45.34 85 LEU A O 1
ATOM 779 N N . GLY A 1 89 ? 11.189 58.491 118.258 1.00 44.44 86 GLY A N 1
ATOM 780 C CA . GLY A 1 89 ? 10.050 57.542 118.413 1.00 45.09 86 GLY A CA 1
ATOM 781 C C . GLY A 1 89 ? 8.635 58.126 118.434 1.00 45.88 86 GLY A C 1
ATOM 782 O O . GLY A 1 89 ? 7.700 57.544 117.852 1.00 44.82 86 GLY A O 1
ATOM 783 N N . GLU A 1 90 ? 8.458 59.267 119.111 1.00 46.67 87 GLU A N 1
ATOM 784 C CA . GLU A 1 90 ? 7.153 59.965 119.140 1.00 48.37 87 GLU A CA 1
ATOM 785 C C . GLU A 1 90 ? 6.720 60.425 117.748 1.00 47.52 87 GLU A C 1
ATOM 786 O O . GLU A 1 90 ? 5.541 60.567 117.468 1.00 48.07 87 GLU A O 1
ATOM 792 N N . LYS A 1 91 ? 7.687 60.639 116.873 1.00 47.82 88 LYS A N 1
ATOM 793 C CA . LYS A 1 91 ? 7.423 61.051 115.486 1.00 46.94 88 LYS A CA 1
ATOM 794 C C . LYS A 1 91 ? 6.929 59.904 114.629 1.00 46.37 88 LYS A C 1
ATOM 795 O O . LYS A 1 91 ? 6.517 60.106 113.473 1.00 46.53 88 LYS A O 1
ATOM 801 N N . VAL A 1 92 ? 6.975 58.702 115.180 1.00 44.88 89 VAL A N 1
ATOM 802 C CA . VAL A 1 92 ? 6.373 57.548 114.518 1.00 45.06 89 VAL A CA 1
ATOM 803 C C . VAL A 1 92 ? 4.860 57.452 114.789 1.00 45.12 89 VAL A C 1
ATOM 804 O O . VAL A 1 92 ? 4.146 56.794 114.050 1.00 45.00 89 VAL A O 1
ATOM 808 N N . LEU A 1 93 ? 4.382 58.111 115.847 1.00 44.99 90 LEU A N 1
ATOM 809 C CA . LEU A 1 93 ? 2.960 58.049 116.229 1.00 45.95 90 LEU A CA 1
ATOM 810 C C . LEU A 1 93 ? 1.965 58.544 115.175 1.00 45.80 90 LEU A C 1
ATOM 811 O O . LEU A 1 93 ? 0.909 57.976 115.069 1.00 46.81 90 LEU A O 1
ATOM 816 N N . PRO A 1 94 ? 2.279 59.624 114.411 1.00 46.01 91 PRO A N 1
ATOM 817 C CA . PRO A 1 94 ? 1.379 59.980 113.296 1.00 45.71 91 PRO A CA 1
ATOM 818 C C . PRO A 1 94 ? 1.213 58.877 112.226 1.00 45.82 91 PRO A C 1
ATOM 819 O O . PRO A 1 94 ? 0.133 58.768 111.638 1.00 45.89 91 PRO A O 1
ATOM 823 N N . ILE A 1 95 ? 2.269 58.104 111.955 1.00 45.17 92 ILE A N 1
ATOM 824 C CA . ILE A 1 95 ? 2.157 56.935 111.071 1.00 45.80 92 ILE A CA 1
ATOM 825 C C . ILE A 1 95 ? 1.130 55.948 111.624 1.00 46.14 92 ILE A C 1
ATOM 826 O O . ILE A 1 95 ? 0.202 55.540 110.930 1.00 45.60 92 ILE A O 1
ATOM 831 N N . ILE A 1 96 ? 1.321 55.609 112.892 1.00 46.07 93 ILE A N 1
ATOM 832 C CA . ILE A 1 96 ? 0.523 54.648 113.591 1.00 46.58 93 ILE A CA 1
ATOM 833 C C . ILE A 1 96 ? -0.946 55.096 113.730 1.00 47.26 93 ILE A C 1
ATOM 834 O O . ILE A 1 96 ? -1.850 54.260 113.631 1.00 47.93 93 ILE A O 1
ATOM 839 N N . ASP A 1 97 ? -1.189 56.389 113.969 1.00 47.18 94 ASP A N 1
ATOM 840 C CA . ASP A 1 97 ? -2.555 56.921 113.923 1.00 47.56 94 ASP A CA 1
ATOM 841 C C . ASP A 1 97 ? -3.244 56.617 112.575 1.00 46.59 94 ASP A C 1
ATOM 842 O O . ASP A 1 97 ? -4.425 56.308 112.534 1.00 46.16 94 ASP A O 1
ATOM 847 N N . GLU A 1 98 ? -2.524 56.763 111.470 1.00 45.49 95 GLU A N 1
ATOM 848 C CA . GLU A 1 98 ? -3.127 56.476 110.170 1.00 45.47 95 GLU A CA 1
ATOM 849 C C . GLU A 1 98 ? -3.406 54.973 109.991 1.00 45.37 95 GLU A C 1
ATOM 850 O O . GLU A 1 98 ? -4.400 54.594 109.345 1.00 46.03 95 GLU A O 1
ATOM 856 N N . ILE A 1 99 ? -2.523 54.132 110.532 1.00 45.20 96 ILE A N 1
ATOM 857 C CA . ILE A 1 99 ? -2.712 52.670 110.515 1.00 45.45 96 ILE A CA 1
ATOM 858 C C . ILE A 1 99 ? -3.911 52.243 111.362 1.00 45.55 96 ILE A C 1
ATOM 859 O O . ILE A 1 99 ? -4.661 51.373 110.954 1.00 45.20 96 ILE A O 1
ATOM 864 N N . ALA A 1 100 ? -4.068 52.854 112.538 1.00 45.73 97 ALA A N 1
ATOM 865 C CA . ALA A 1 100 ? -5.193 52.553 113.432 1.00 46.33 97 ALA A CA 1
ATOM 866 C C . ALA A 1 100 ? -6.484 52.928 112.730 1.00 46.34 97 ALA A C 1
ATOM 867 O O . ALA A 1 100 ? -7.448 52.168 112.752 1.00 46.37 97 ALA A O 1
ATOM 869 N N . LYS A 1 101 ? -6.474 54.094 112.080 1.00 46.65 98 LYS A N 1
ATOM 870 C CA . LYS A 1 101 ? -7.600 54.571 111.279 1.00 46.57 98 LYS A CA 1
ATOM 871 C C . LYS A 1 101 ? -7.971 53.576 110.153 1.00 46.87 98 LYS A C 1
ATOM 872 O O . LYS A 1 101 ? -9.143 53.234 109.967 1.00 47.02 98 LYS A O 1
ATOM 878 N N . PHE A 1 102 ? -6.972 53.114 109.403 1.00 46.51 99 PHE A N 1
ATOM 879 C CA . PHE A 1 102 ? -7.209 52.094 108.381 1.00 47.20 99 PHE A CA 1
ATOM 880 C C . PHE A 1 102 ? -7.816 50.819 108.994 1.00 47.66 99 PHE A C 1
ATOM 881 O O . PHE A 1 102 ? -8.744 50.250 108.435 1.00 47.25 99 PHE A O 1
ATOM 889 N N . GLY A 1 103 ? -7.283 50.384 110.137 1.00 48.98 100 GLY A N 1
ATOM 890 C CA . GLY A 1 103 ? -7.737 49.159 110.781 1.00 51.20 100 GLY A CA 1
ATOM 891 C C . GLY A 1 103 ? -9.186 49.252 111.209 1.00 52.60 100 GLY A C 1
ATOM 892 O O . GLY A 1 103 ? -9.976 48.340 110.927 1.00 52.70 100 GLY A O 1
ATOM 909 N N . GLU A 1 105 ? -11.569 51.284 110.155 1.00 54.03 102 GLU A N 1
ATOM 910 C CA . GLU A 1 105 ? -12.518 51.635 109.107 1.00 53.53 102 GLU A CA 1
ATOM 911 C C . GLU A 1 105 ? -12.767 50.512 108.110 1.00 53.16 102 GLU A C 1
ATOM 912 O O . GLU A 1 105 ? -13.879 50.369 107.621 1.00 52.89 102 GLU A O 1
ATOM 918 N N . ASN A 1 106 ? -11.740 49.717 107.829 1.00 52.40 103 ASN A N 1
ATOM 919 C CA . ASN A 1 106 ? -11.796 48.770 106.726 1.00 51.87 103 ASN A CA 1
ATOM 920 C C . ASN A 1 106 ? -11.564 47.338 107.163 1.00 51.57 103 ASN A C 1
ATOM 921 O O . ASN A 1 106 ? -11.698 46.422 106.366 1.00 52.27 103 ASN A O 1
ATOM 926 N N . LEU A 1 107 ? -11.176 47.129 108.411 1.00 50.86 104 LEU A N 1
ATOM 927 C CA . LEU A 1 107 ? -10.911 45.775 108.857 1.00 50.29 104 LEU A CA 1
ATOM 928 C C . LEU A 1 107 ? -11.853 45.394 110.004 1.00 49.73 104 LEU A C 1
ATOM 929 O O . LEU A 1 107 ? -11.604 44.440 110.731 1.00 49.29 104 LEU A O 1
ATOM 934 N N . GLU B 1 5 ? -1.969 53.051 131.574 1.00 76.86 2 GLU B N 1
ATOM 935 C CA . GLU B 1 5 ? -3.037 52.071 131.223 1.00 76.76 2 GLU B CA 1
ATOM 936 C C . GLU B 1 5 ? -3.704 52.398 129.880 1.00 76.19 2 GLU B C 1
ATOM 937 O O . GLU B 1 5 ? -4.425 53.396 129.751 1.00 76.62 2 GLU B O 1
ATOM 943 N N . ARG B 1 6 ? -3.453 51.550 128.886 1.00 74.95 3 ARG B N 1
ATOM 944 C CA . ARG B 1 6 ? -4.007 51.719 127.550 1.00 73.73 3 ARG B CA 1
ATOM 945 C C . ARG B 1 6 ? -4.587 50.382 127.111 1.00 73.86 3 ARG B C 1
ATOM 946 O O . ARG B 1 6 ? -4.192 49.342 127.633 1.00 73.74 3 ARG B O 1
ATOM 954 N N . LYS B 1 7 ? -5.519 50.406 126.159 1.00 73.77 4 LYS B N 1
ATOM 955 C CA . LYS B 1 7 ? -6.055 49.176 125.560 1.00 74.04 4 LYS B CA 1
ATOM 956 C C . LYS B 1 7 ? -4.933 48.280 125.039 1.00 73.66 4 LYS B C 1
ATOM 957 O O . LYS B 1 7 ? -3.979 48.777 124.444 1.00 73.51 4 LYS B O 1
ATOM 963 N N . ILE B 1 8 ? -5.050 46.966 125.242 1.00 73.01 5 ILE B N 1
ATOM 964 C CA . ILE B 1 8 ? -4.024 46.038 124.755 1.00 72.52 5 ILE B CA 1
ATOM 965 C C . ILE B 1 8 ? -4.191 45.732 123.268 1.00 72.28 5 ILE B C 1
ATOM 966 O O . ILE B 1 8 ? -5.269 45.921 122.701 1.00 72.18 5 ILE B O 1
ATOM 971 N N . SER B 1 9 ? -3.113 45.255 122.651 1.00 71.98 6 SER B N 1
ATOM 972 C CA . SER B 1 9 ? -3.123 44.882 121.242 1.00 71.86 6 SER B CA 1
ATOM 973 C C . SER B 1 9 ? -3.303 43.378 121.053 1.00 71.91 6 SER B C 1
ATOM 974 O O . SER B 1 9 ? -2.370 42.662 120.677 1.00 71.62 6 SER B O 1
ATOM 977 N N . ASP B 1 10 ? -4.517 42.907 121.323 1.00 72.13 7 ASP B N 1
ATOM 978 C CA . ASP B 1 10 ? -4.887 41.520 121.052 1.00 72.43 7 ASP B CA 1
ATOM 979 C C . ASP B 1 10 ? -5.156 41.335 119.559 1.00 72.39 7 ASP B C 1
ATOM 980 O O . ASP B 1 10 ? -4.729 42.157 118.739 1.00 72.56 7 ASP B O 1
ATOM 985 N N . GLU B 1 11 ? -5.871 40.272 119.199 1.00 72.17 8 GLU B N 1
ATOM 986 C CA . GLU B 1 11 ? -6.175 40.030 117.790 1.00 72.07 8 GLU B CA 1
ATOM 987 C C . GLU B 1 11 ? -7.301 40.937 117.262 1.00 71.19 8 GLU B C 1
ATOM 988 O O . GLU B 1 11 ? -7.616 40.921 116.072 1.00 71.69 8 GLU B O 1
ATOM 994 N N . GLU B 1 12 ? -7.881 41.741 118.146 1.00 70.15 9 GLU B N 1
ATOM 995 C CA . GLU B 1 12 ? -8.872 42.735 117.745 1.00 69.16 9 GLU B CA 1
ATOM 996 C C . GLU B 1 12 ? -8.301 44.142 117.490 1.00 68.33 9 GLU B C 1
ATOM 997 O O . GLU B 1 12 ? -8.965 44.973 116.860 1.00 68.39 9 GLU B O 1
ATOM 1003 N N . CYS B 1 13 ? -7.093 44.408 117.988 1.00 66.21 10 CYS B N 1
ATOM 1004 C CA . CYS B 1 13 ? -6.502 45.737 117.876 1.00 65.21 10 CYS B CA 1
ATOM 1005 C C . CYS B 1 13 ? -6.385 46.184 116.404 1.00 63.60 10 CYS B C 1
ATOM 1006 O O . CYS B 1 13 ? -5.857 45.445 115.564 1.00 62.94 10 CYS B O 1
ATOM 1009 N N . PRO B 1 14 ? -6.897 47.393 116.100 1.00 62.54 11 PRO B N 1
ATOM 1010 C CA . PRO B 1 14 ? -6.947 47.903 114.726 1.00 62.02 11 PRO B CA 1
ATOM 1011 C C . PRO B 1 14 ? -5.541 48.042 114.122 1.00 61.36 11 PRO B C 1
ATOM 1012 O O . PRO B 1 14 ? -5.367 47.886 112.912 1.00 61.62 11 PRO B O 1
ATOM 1016 N N . VAL B 1 15 ? -4.548 48.287 114.974 1.00 60.19 12 VAL B N 1
ATOM 1017 C CA . VAL B 1 15 ? -3.162 48.411 114.534 1.00 59.49 12 VAL B CA 1
ATOM 1018 C C . VAL B 1 15 ? -2.584 47.024 114.232 1.00 59.24 12 VAL B C 1
ATOM 1019 O O . VAL B 1 15 ? -1.949 46.820 113.196 1.00 58.37 12 VAL B O 1
ATOM 1023 N N . ARG B 1 16 ? -2.839 46.078 115.139 1.00 59.20 13 ARG B N 1
ATOM 1024 C CA . ARG B 1 16 ? -2.451 44.677 114.955 1.00 59.31 13 ARG B CA 1
ATOM 1025 C C . ARG B 1 16 ? -3.127 44.005 113.755 1.00 59.24 13 ARG B C 1
ATOM 1026 O O . ARG B 1 16 ? -2.496 43.205 113.049 1.00 58.95 13 ARG B O 1
ATOM 1034 N N . LYS B 1 17 ? -4.405 44.313 113.527 1.00 59.40 14 LYS B N 1
ATOM 1035 C CA . LYS B 1 17 ? -5.083 43.835 112.321 1.00 59.91 14 LYS B CA 1
ATOM 1036 C C . LYS B 1 17 ? -4.339 44.346 111.085 1.00 59.85 14 LYS B C 1
ATOM 1037 O O . LYS B 1 17 ? -4.035 43.578 110.168 1.00 59.49 14 LYS B O 1
ATOM 1043 N N . SER B 1 18 ? -4.017 45.642 111.085 1.00 59.77 15 SER B N 1
ATOM 1044 C CA . SER B 1 18 ? -3.408 46.286 109.908 1.00 59.36 15 SER B CA 1
ATOM 1045 C C . SER B 1 18 ? -2.034 45.734 109.580 1.00 59.49 15 SER B C 1
ATOM 1046 O O . SER B 1 18 ? -1.712 45.528 108.406 1.00 58.52 15 SER B O 1
ATOM 1057 N N . GLN B 1 20 ? -0.954 42.780 109.947 1.00 62.76 17 GLN B N 1
ATOM 1058 C CA . GLN B 1 20 ? -1.056 41.503 109.216 1.00 63.83 17 GLN B CA 1
ATOM 1059 C C . GLN B 1 20 ? -0.837 41.712 107.714 1.00 63.85 17 GLN B C 1
ATOM 1060 O O . GLN B 1 20 ? -0.125 40.944 107.060 1.00 64.16 17 GLN B O 1
ATOM 1066 N N . ILE B 1 21 ? -1.453 42.762 107.176 1.00 63.86 18 ILE B N 1
ATOM 1067 C CA . ILE B 1 21 ? -1.313 43.125 105.765 1.00 63.61 18 ILE B CA 1
ATOM 1068 C C . ILE B 1 21 ? 0.029 43.807 105.468 1.00 62.96 18 ILE B C 1
ATOM 1069 O O . ILE B 1 21 ? 0.731 43.415 104.531 1.00 62.61 18 ILE B O 1
ATOM 1074 N N . PHE B 1 22 ? 0.381 44.800 106.292 1.00 62.41 19 PHE B N 1
ATOM 1075 C CA . PHE B 1 22 ? 1.429 45.780 105.975 1.00 62.06 19 PHE B CA 1
ATOM 1076 C C . PHE B 1 22 ? 2.822 45.419 106.464 1.00 62.08 19 PHE B C 1
ATOM 1077 O O . PHE B 1 22 ? 3.781 46.128 106.145 1.00 61.73 19 PHE B O 1
ATOM 1085 N N . ALA B 1 23 ? 2.936 44.337 107.235 1.00 62.64 20 ALA B N 1
ATOM 1086 C CA . ALA B 1 23 ? 4.208 43.964 107.875 1.00 62.74 20 ALA B CA 1
ATOM 1087 C C . ALA B 1 23 ? 5.341 43.621 106.907 1.00 62.76 20 ALA B C 1
ATOM 1088 O O . ALA B 1 23 ? 6.499 43.651 107.282 1.00 63.08 20 ALA B O 1
ATOM 1090 N N . GLY B 1 24 ? 5.029 43.305 105.663 1.00 62.72 21 GLY B N 1
ATOM 1091 C CA . GLY B 1 24 ? 6.084 42.949 104.720 1.00 63.12 21 GLY B CA 1
ATOM 1092 C C . GLY B 1 24 ? 7.172 43.995 104.581 1.00 63.09 21 GLY B C 1
ATOM 1093 O O . GLY B 1 24 ? 6.949 45.175 104.890 1.00 63.82 21 GLY B O 1
ATOM 1094 N N A LYS B 1 25 ? 8.364 43.600 104.139 0.50 62.61 22 LYS B N 1
ATOM 1095 N N B LYS B 1 25 ? 8.338 43.547 104.117 0.50 62.63 22 LYS B N 1
ATOM 1096 C CA A LYS B 1 25 ? 9.375 44.613 103.807 0.50 61.90 22 LYS B CA 1
ATOM 1097 C CA B LYS B 1 25 ? 9.446 44.425 103.734 0.50 61.93 22 LYS B CA 1
ATOM 1098 C C A LYS B 1 25 ? 9.079 45.292 102.458 0.50 61.38 22 LYS B C 1
ATOM 1099 C C B LYS B 1 25 ? 9.089 45.240 102.481 0.50 61.41 22 LYS B C 1
ATOM 1100 O O A LYS B 1 25 ? 9.654 46.337 102.138 0.50 61.26 22 LYS B O 1
ATOM 1101 O O B LYS B 1 25 ? 9.625 46.328 102.255 0.50 61.29 22 LYS B O 1
ATOM 1112 N N . TRP B 1 26 ? 8.162 44.710 101.686 1.00 60.68 23 TRP B N 1
ATOM 1113 C CA . TRP B 1 26 ? 7.850 45.243 100.358 1.00 59.50 23 TRP B CA 1
ATOM 1114 C C . TRP B 1 26 ? 6.434 45.761 100.171 1.00 58.38 23 TRP B C 1
ATOM 1115 O O . TRP B 1 26 ? 6.187 46.547 99.257 1.00 58.47 23 TRP B O 1
ATOM 1126 N N . THR B 1 27 ? 5.509 45.315 101.017 1.00 57.28 24 THR B N 1
ATOM 1127 C CA . THR B 1 27 ? 4.081 45.651 100.875 1.00 56.64 24 THR B CA 1
ATOM 1128 C C . THR B 1 27 ? 3.785 47.143 100.647 1.00 56.05 24 THR B C 1
ATOM 1129 O O . THR B 1 27 ? 3.192 47.506 99.640 1.00 55.44 24 THR B O 1
ATOM 1133 N N . LEU B 1 28 ? 4.194 47.984 101.597 1.00 55.29 25 LEU B N 1
ATOM 1134 C CA . LEU B 1 28 ? 3.896 49.410 101.546 1.00 55.08 25 LEU B CA 1
ATOM 1135 C C . LEU B 1 28 ? 4.649 50.137 100.443 1.00 55.19 25 LEU B C 1
ATOM 1136 O O . LEU B 1 28 ? 4.138 51.114 99.886 1.00 54.39 25 LEU B O 1
ATOM 1141 N N . LEU B 1 29 ? 5.862 49.663 100.144 1.00 55.10 26 LEU B N 1
ATOM 1142 C CA . LEU B 1 29 ? 6.674 50.232 99.059 1.00 55.53 26 LEU B CA 1
ATOM 1143 C C . LEU B 1 29 ? 6.054 49.992 97.683 1.00 55.30 26 LEU B C 1
ATOM 1144 O O . LEU B 1 29 ? 6.085 50.861 96.813 1.00 55.48 26 LEU B O 1
ATOM 1149 N N . ILE B 1 30 ? 5.517 48.798 97.482 1.00 54.98 27 ILE B N 1
ATOM 1150 C CA . ILE B 1 30 ? 4.781 48.485 96.266 1.00 55.32 27 ILE B CA 1
ATOM 1151 C C . ILE B 1 30 ? 3.589 49.436 96.094 1.00 55.28 27 ILE B C 1
ATOM 1152 O O . ILE B 1 30 ? 3.412 50.027 95.020 1.00 55.28 27 ILE B O 1
ATOM 1157 N N . ILE B 1 31 ? 2.808 49.603 97.166 1.00 55.00 28 ILE B N 1
ATOM 1158 C CA . ILE B 1 31 ? 1.643 50.477 97.153 1.00 54.31 28 ILE B CA 1
ATOM 1159 C C . ILE B 1 31 ? 2.099 51.915 96.882 1.00 54.55 28 ILE B C 1
ATOM 1160 O O . ILE B 1 31 ? 1.502 52.600 96.051 1.00 53.91 28 ILE B O 1
ATOM 1165 N N . PHE B 1 32 ? 3.182 52.336 97.545 1.00 54.30 29 PHE B N 1
ATOM 1166 C CA . PHE B 1 32 ? 3.822 53.633 97.272 1.00 54.11 29 PHE B CA 1
ATOM 1167 C C . PHE B 1 32 ? 4.137 53.826 95.785 1.00 54.52 29 PHE B C 1
ATOM 1168 O O . PHE B 1 32 ? 3.800 54.859 95.198 1.00 54.68 29 PHE B O 1
ATOM 1176 N N . GLN B 1 33 ? 4.755 52.820 95.171 1.00 55.27 30 GLN B N 1
ATOM 1177 C CA . GLN B 1 33 ? 5.151 52.909 93.764 1.00 55.55 30 GLN B CA 1
ATOM 1178 C C . GLN B 1 33 ? 3.973 52.905 92.779 1.00 56.17 30 GLN B C 1
ATOM 1179 O O . GLN B 1 33 ? 3.927 53.728 91.858 1.00 55.59 30 GLN B O 1
ATOM 1185 N N . ILE B 1 34 ? 3.019 52.001 92.983 1.00 56.77 31 ILE B N 1
ATOM 1186 C CA . ILE B 1 34 ? 1.787 52.046 92.191 1.00 57.90 31 ILE B CA 1
ATOM 1187 C C . ILE B 1 34 ? 1.126 53.432 92.309 1.00 58.49 31 ILE B C 1
ATOM 1188 O O . ILE B 1 34 ? 0.906 54.101 91.292 1.00 58.59 31 ILE B O 1
ATOM 1193 N N . ASN B 1 35 ? 0.841 53.865 93.541 1.00 59.07 32 ASN B N 1
ATOM 1194 C CA . ASN B 1 35 ? 0.271 55.184 93.798 1.00 60.36 32 ASN B CA 1
ATOM 1195 C C . ASN B 1 35 ? -1.059 55.355 93.035 1.00 60.93 32 ASN B C 1
ATOM 1196 O O . ASN B 1 35 ? -1.922 54.476 93.072 1.00 60.02 32 ASN B O 1
ATOM 1201 N N . ARG B 1 36 ? -1.196 56.468 92.323 1.00 62.46 33 ARG B N 1
ATOM 1202 C CA . ARG B 1 36 ? -2.451 56.844 91.680 1.00 63.83 33 ARG B CA 1
ATOM 1203 C C . ARG B 1 36 ? -2.391 56.695 90.175 1.00 64.13 33 ARG B C 1
ATOM 1204 O O . ARG B 1 36 ? -3.077 57.406 89.441 1.00 64.84 33 ARG B O 1
ATOM 1212 N N . ARG B 1 37 ? -1.564 55.768 89.721 1.00 64.15 34 ARG B N 1
ATOM 1213 C CA . ARG B 1 37 ? -1.388 55.547 88.306 1.00 64.06 34 ARG B CA 1
ATOM 1214 C C . ARG B 1 37 ? -1.427 54.065 87.964 1.00 63.90 34 ARG B C 1
ATOM 1215 O O . ARG B 1 37 ? -1.604 53.215 88.835 1.00 63.33 34 ARG B O 1
ATOM 1223 N N . ILE B 1 38 ? -1.302 53.784 86.675 1.00 64.39 35 ILE B N 1
ATOM 1224 C CA . ILE B 1 38 ? -1.243 52.432 86.155 1.00 64.60 35 ILE B CA 1
ATOM 1225 C C . ILE B 1 38 ? 0.218 52.133 85.880 1.00 64.61 35 ILE B C 1
ATOM 1226 O O . ILE B 1 38 ? 0.915 52.905 85.203 1.00 64.70 35 ILE B O 1
ATOM 1231 N N . ILE B 1 39 ? 0.681 51.006 86.401 1.00 64.71 36 ILE B N 1
ATOM 1232 C CA . ILE B 1 39 ? 2.072 50.627 86.241 1.00 64.49 36 ILE B CA 1
ATOM 1233 C C . ILE B 1 39 ? 2.193 49.183 85.773 1.00 64.62 36 ILE B C 1
ATOM 1234 O O . ILE B 1 39 ? 1.560 48.272 86.335 1.00 64.65 36 ILE B O 1
ATOM 1239 N N A ARG B 1 40 ? 2.982 48.993 84.715 0.50 64.45 37 ARG B N 1
ATOM 1240 N N B ARG B 1 40 ? 2.997 48.991 84.728 0.50 64.66 37 ARG B N 1
ATOM 1241 C CA A ARG B 1 40 ? 3.350 47.669 84.222 0.50 64.17 37 ARG B CA 1
ATOM 1242 C CA B ARG B 1 40 ? 3.347 47.666 84.226 0.50 64.58 37 ARG B CA 1
ATOM 1243 C C A ARG B 1 40 ? 4.229 46.966 85.242 0.50 64.25 37 ARG B C 1
ATOM 1244 C C B ARG B 1 40 ? 4.233 46.965 85.238 0.50 64.49 37 ARG B C 1
ATOM 1245 O O A ARG B 1 40 ? 5.011 47.615 85.933 0.50 64.38 37 ARG B O 1
ATOM 1246 O O B ARG B 1 40 ? 5.024 47.613 85.921 0.50 64.60 37 ARG B O 1
ATOM 1261 N N . TYR B 1 41 ? 4.098 45.645 85.328 1.00 64.39 38 TYR B N 1
ATOM 1262 C CA . TYR B 1 41 ? 4.957 44.818 86.183 1.00 64.83 38 TYR B CA 1
ATOM 1263 C C . TYR B 1 41 ? 6.443 45.192 86.107 1.00 64.93 38 TYR B C 1
ATOM 1264 O O . TYR B 1 41 ? 7.100 45.348 87.130 1.00 65.00 38 TYR B O 1
ATOM 1273 N N . GLY B 1 42 ? 6.962 45.306 84.884 1.00 65.22 39 GLY B N 1
ATOM 1274 C CA . GLY B 1 42 ? 8.380 45.577 84.651 1.00 65.02 39 GLY B CA 1
ATOM 1275 C C . GLY B 1 42 ? 8.825 46.933 85.163 1.00 65.05 39 GLY B C 1
ATOM 1276 O O . GLY B 1 42 ? 9.919 47.057 85.704 1.00 64.72 39 GLY B O 1
ATOM 1277 N N . GLU B 1 43 ? 7.983 47.951 84.970 1.00 65.26 40 GLU B N 1
ATOM 1278 C CA . GLU B 1 43 ? 8.238 49.286 85.514 1.00 65.99 40 GLU B CA 1
ATOM 1279 C C . GLU B 1 43 ? 8.255 49.245 87.047 1.00 65.62 40 GLU B C 1
ATOM 1280 O O . GLU B 1 43 ? 9.112 49.873 87.678 1.00 65.42 40 GLU B O 1
ATOM 1286 N N . LEU B 1 44 ? 7.317 48.486 87.621 1.00 65.66 41 LEU B N 1
ATOM 1287 C CA . LEU B 1 44 ? 7.169 48.344 89.075 1.00 65.77 41 LEU B CA 1
ATOM 1288 C C . LEU B 1 44 ? 8.435 47.720 89.651 1.00 65.91 41 LEU B C 1
ATOM 1289 O O . LEU B 1 44 ? 9.012 48.243 90.602 1.00 65.50 41 LEU B O 1
ATOM 1294 N N . LYS B 1 45 ? 8.888 46.624 89.043 1.00 66.38 42 LYS B N 1
ATOM 1295 C CA . LYS B 1 45 ? 10.122 45.962 89.477 1.00 66.68 42 LYS B CA 1
ATOM 1296 C C . LYS B 1 45 ? 11.335 46.888 89.409 1.00 66.77 42 LYS B C 1
ATOM 1297 O O . LYS B 1 45 ? 12.174 46.883 90.316 1.00 67.13 42 LYS B O 1
ATOM 1303 N N . ARG B 1 46 ? 11.419 47.684 88.343 1.00 66.66 43 ARG B N 1
ATOM 1304 C CA . ARG B 1 46 ? 12.495 48.669 88.207 1.00 66.72 43 ARG B CA 1
ATOM 1305 C C . ARG B 1 46 ? 12.344 49.870 89.147 1.00 66.25 43 ARG B C 1
ATOM 1306 O O . ARG B 1 46 ? 13.333 50.534 89.461 1.00 66.02 43 ARG B O 1
ATOM 1314 N N . ALA B 1 47 ? 11.115 50.133 89.603 1.00 66.03 44 ALA B N 1
ATOM 1315 C CA . ALA B 1 47 ? 10.848 51.195 90.578 1.00 65.54 44 ALA B CA 1
ATOM 1316 C C . ALA B 1 47 ? 11.265 50.816 92.013 1.00 65.62 44 ALA B C 1
ATOM 1317 O O . ALA B 1 47 ? 11.352 51.682 92.891 1.00 65.73 44 ALA B O 1
ATOM 1319 N N . ILE B 1 48 ? 11.527 49.527 92.242 1.00 65.47 45 ILE B N 1
ATOM 1320 C CA . ILE B 1 48 ? 12.022 49.022 93.532 1.00 65.28 45 ILE B CA 1
ATOM 1321 C C . ILE B 1 48 ? 13.243 48.104 93.309 1.00 65.65 45 ILE B C 1
ATOM 1322 O O . ILE B 1 48 ? 13.130 46.875 93.415 1.00 65.88 45 ILE B O 1
ATOM 1327 N N . PRO B 1 49 ? 14.415 48.692 92.994 1.00 65.56 46 PRO B N 1
ATOM 1328 C CA . PRO B 1 49 ? 15.579 47.851 92.691 1.00 65.96 46 PRO B CA 1
ATOM 1329 C C . PRO B 1 49 ? 16.084 47.097 93.919 1.00 65.97 46 PRO B C 1
ATOM 1330 O O . PRO B 1 49 ? 16.235 47.682 95.000 1.00 66.20 46 PRO B O 1
ATOM 1334 N N . GLY B 1 50 ? 16.321 45.800 93.744 1.00 65.81 47 GLY B N 1
ATOM 1335 C CA . GLY B 1 50 ? 16.792 44.940 94.825 1.00 65.71 47 GLY B CA 1
ATOM 1336 C C . GLY B 1 50 ? 15.770 43.892 95.224 1.00 65.58 47 GLY B C 1
ATOM 1337 O O . GLY B 1 50 ? 16.124 42.873 95.817 1.00 65.62 47 GLY B O 1
ATOM 1338 N N . ILE B 1 51 ? 14.497 44.154 94.926 1.00 65.37 48 ILE B N 1
ATOM 1339 C CA . ILE B 1 51 ? 13.442 43.157 95.134 1.00 65.03 48 ILE B CA 1
ATOM 1340 C C . ILE B 1 51 ? 13.561 42.045 94.079 1.00 64.99 48 ILE B C 1
ATOM 1341 O O . ILE B 1 51 ? 13.590 42.320 92.877 1.00 64.96 48 ILE B O 1
ATOM 1346 N N . SER B 1 52 ? 13.639 40.798 94.536 1.00 65.03 49 SER B N 1
ATOM 1347 C CA . SER B 1 52 ? 13.715 39.653 93.624 1.00 65.36 49 SER B CA 1
ATOM 1348 C C . SER B 1 52 ? 12.385 39.422 92.917 1.00 65.40 49 SER B C 1
ATOM 1349 O O . SER B 1 52 ? 11.343 39.925 93.356 1.00 65.07 49 SER B O 1
ATOM 1352 N N A GLU B 1 53 ? 12.428 38.657 91.828 0.50 65.59 50 GLU B N 1
ATOM 1353 N N B GLU B 1 53 ? 12.435 38.667 91.819 0.50 65.32 50 GLU B N 1
ATOM 1354 C CA A GLU B 1 53 ? 11.236 38.300 91.065 0.50 65.90 50 GLU B CA 1
ATOM 1355 C CA B GLU B 1 53 ? 11.247 38.277 91.058 0.50 65.32 50 GLU B CA 1
ATOM 1356 C C A GLU B 1 53 ? 10.214 37.581 91.949 0.50 65.78 50 GLU B C 1
ATOM 1357 C C B GLU B 1 53 ? 10.222 37.592 91.962 0.50 65.48 50 GLU B C 1
ATOM 1358 O O A GLU B 1 53 ? 9.031 37.928 91.941 0.50 65.75 50 GLU B O 1
ATOM 1359 O O B GLU B 1 53 ? 9.049 37.973 91.978 0.50 65.46 50 GLU B O 1
ATOM 1370 N N . LYS B 1 54 ? 10.680 36.599 92.722 1.00 65.74 51 LYS B N 1
ATOM 1371 C CA . LYS B 1 54 ? 9.814 35.856 93.643 1.00 66.08 51 LYS B CA 1
ATOM 1372 C C . LYS B 1 54 ? 9.164 36.742 94.712 1.00 65.90 51 LYS B C 1
ATOM 1373 O O . LYS B 1 54 ? 7.953 36.646 94.945 1.00 65.60 51 LYS B O 1
ATOM 1395 N N . LEU B 1 56 ? 8.534 39.933 94.543 1.00 65.66 53 LEU B N 1
ATOM 1396 C CA . LEU B 1 56 ? 7.538 40.779 93.861 1.00 65.43 53 LEU B CA 1
ATOM 1397 C C . LEU B 1 56 ? 6.192 40.099 93.592 1.00 65.36 53 LEU B C 1
ATOM 1398 O O . LEU B 1 56 ? 5.148 40.673 93.897 1.00 65.29 53 LEU B O 1
ATOM 1403 N N . ILE B 1 57 ? 6.209 38.886 93.039 1.00 65.64 54 ILE B N 1
ATOM 1404 C CA . ILE B 1 57 ? 4.954 38.249 92.602 1.00 65.60 54 ILE B CA 1
ATOM 1405 C C . ILE B 1 57 ? 4.148 37.592 93.727 1.00 65.17 54 ILE B C 1
ATOM 1406 O O . ILE B 1 57 ? 2.925 37.474 93.624 1.00 65.14 54 ILE B O 1
ATOM 1411 N N . ASP B 1 58 ? 4.832 37.148 94.780 1.00 64.83 55 ASP B N 1
ATOM 1412 C CA . ASP B 1 58 ? 4.143 36.665 95.973 1.00 64.49 55 ASP B CA 1
ATOM 1413 C C . ASP B 1 58 ? 3.457 37.857 96.647 1.00 63.89 55 ASP B C 1
ATOM 1414 O O . ASP B 1 58 ? 2.308 37.765 97.082 1.00 63.53 55 ASP B O 1
ATOM 1419 N N . GLU B 1 59 ? 4.164 38.981 96.690 1.00 63.58 56 GLU B N 1
ATOM 1420 C CA . GLU B 1 59 ? 3.627 40.221 97.255 1.00 63.43 56 GLU B CA 1
ATOM 1421 C C . GLU B 1 59 ? 2.493 40.790 96.391 1.00 62.75 56 GLU B C 1
ATOM 1422 O O . GLU B 1 59 ? 1.448 41.170 96.907 1.00 62.39 56 GLU B O 1
ATOM 1428 N N . LEU B 1 60 ? 2.686 40.814 95.075 1.00 62.72 57 LEU B N 1
ATOM 1429 C CA . LEU B 1 60 ? 1.609 41.187 94.149 1.00 62.55 57 LEU B CA 1
ATOM 1430 C C . LEU B 1 60 ? 0.372 40.295 94.300 1.00 62.51 57 LEU B C 1
ATOM 1431 O O . LEU B 1 60 ? -0.750 40.795 94.263 1.00 62.74 57 LEU B O 1
ATOM 1436 N N . LYS B 1 61 ? 0.580 38.991 94.491 1.00 62.46 58 LYS B N 1
ATOM 1437 C CA . LYS B 1 61 ? -0.528 38.053 94.721 1.00 62.80 58 LYS B CA 1
ATOM 1438 C C . LYS B 1 61 ? -1.236 38.336 96.043 1.00 62.41 58 LYS B C 1
ATOM 1439 O O . LYS B 1 61 ? -2.462 38.413 96.097 1.00 62.41 58 LYS B O 1
ATOM 1445 N N . PHE B 1 62 ? -0.448 38.478 97.103 1.00 62.40 59 PHE B N 1
ATOM 1446 C CA . PHE B 1 62 ? -0.954 38.833 98.431 1.00 62.23 59 PHE B CA 1
ATOM 1447 C C . PHE B 1 62 ? -1.866 40.068 98.370 1.00 61.95 59 PHE B C 1
ATOM 1448 O O . PHE B 1 62 ? -3.015 40.015 98.805 1.00 61.83 59 PHE B O 1
ATOM 1456 N N . LEU B 1 63 ? -1.359 41.154 97.788 1.00 62.19 60 LEU B N 1
ATOM 1457 C CA . LEU B 1 63 ? -2.099 42.420 97.693 1.00 62.49 60 LEU B CA 1
ATOM 1458 C C . LEU B 1 63 ? -3.377 42.351 96.851 1.00 62.75 60 LEU B C 1
ATOM 1459 O O . LEU B 1 63 ? -4.362 43.032 97.158 1.00 62.20 60 LEU B O 1
ATOM 1464 N N . CYS B 1 64 ? -3.354 41.554 95.778 1.00 63.54 61 CYS B N 1
ATOM 1465 C CA . CYS B 1 64 ? -4.570 41.275 94.997 1.00 63.96 61 CYS B CA 1
ATOM 1466 C C . CYS B 1 64 ? -5.596 40.533 95.858 1.00 63.90 61 CYS B C 1
ATOM 1467 O O . CYS B 1 64 ? -6.782 40.869 95.850 1.00 63.87 61 CYS B O 1
ATOM 1470 N N . GLY B 1 65 ? -5.119 39.536 96.607 1.00 63.94 62 GLY B N 1
ATOM 1471 C CA . GLY B 1 65 ? -5.956 38.735 97.501 1.00 64.01 62 GLY B CA 1
ATOM 1472 C C . GLY B 1 65 ? -6.591 39.534 98.625 1.00 64.29 62 GLY B C 1
ATOM 1473 O O . GLY B 1 65 ? -7.677 39.190 99.092 1.00 64.41 62 GLY B O 1
ATOM 1474 N N . LYS B 1 66 ? -5.913 40.601 99.053 1.00 64.17 63 LYS B N 1
ATOM 1475 C CA . LYS B 1 66 ? -6.433 41.509 100.083 1.00 64.37 63 LYS B CA 1
ATOM 1476 C C . LYS B 1 66 ? -7.309 42.629 99.501 1.00 64.52 63 LYS B C 1
ATOM 1477 O O . LYS B 1 66 ? -7.893 43.427 100.243 1.00 64.77 63 LYS B O 1
ATOM 1483 N N . GLY B 1 67 ? -7.399 42.681 98.176 1.00 64.53 64 GLY B N 1
ATOM 1484 C CA . GLY B 1 67 ? -8.262 43.640 97.494 1.00 64.51 64 GLY B CA 1
ATOM 1485 C C . GLY B 1 67 ? -7.698 45.045 97.529 1.00 64.28 64 GLY B C 1
ATOM 1486 O O . GLY B 1 67 ? -8.444 46.028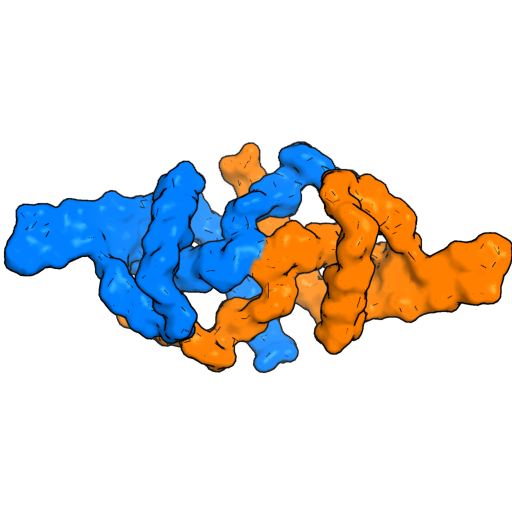 97.468 1.00 63.95 64 GLY B O 1
ATOM 1487 N N . LEU B 1 68 ? -6.373 45.131 97.607 1.00 64.28 65 LEU B N 1
ATOM 1488 C CA . LEU B 1 68 ? -5.683 46.416 97.730 1.00 64.29 65 LEU B CA 1
ATOM 1489 C C . LEU B 1 68 ? -5.204 46.943 96.377 1.00 64.83 65 LEU B C 1
ATOM 1490 O O . LEU B 1 68 ? -5.120 48.153 96.166 1.00 64.84 65 LEU B O 1
ATOM 1495 N N . ILE B 1 69 ? -4.887 46.025 95.473 1.00 64.88 66 ILE B N 1
ATOM 1496 C CA . ILE B 1 69 ? -4.483 46.373 94.118 1.00 65.72 66 ILE B CA 1
ATOM 1497 C C . ILE B 1 69 ? -5.348 45.568 93.128 1.00 66.65 66 ILE B C 1
ATOM 1498 O O . ILE B 1 69 ? -5.870 44.505 93.480 1.00 66.15 66 ILE B O 1
ATOM 1503 N N . LYS B 1 70 ? -5.523 46.086 91.915 1.00 68.16 67 LYS B N 1
ATOM 1504 C CA . LYS B 1 70 ? -6.186 45.308 90.852 1.00 70.05 67 LYS B CA 1
ATOM 1505 C C . LYS B 1 70 ? -5.264 45.001 89.668 1.00 70.41 67 LYS B C 1
ATOM 1506 O O . LYS B 1 70 ? -4.362 45.777 89.353 1.00 70.98 67 LYS B O 1
ATOM 1512 N N . LYS B 1 71 ? -5.498 43.857 89.032 1.00 70.99 68 LYS B N 1
ATOM 1513 C CA . LYS B 1 71 ? -4.643 43.342 87.956 1.00 71.59 68 LYS B CA 1
ATOM 1514 C C . LYS B 1 71 ? -5.370 43.332 86.610 1.00 71.77 68 LYS B C 1
ATOM 1515 O O . LYS B 1 71 ? -6.430 42.719 86.490 1.00 71.68 68 LYS B O 1
ATOM 1521 N N . LYS B 1 72 ? -4.803 44.026 85.619 1.00 72.35 69 LYS B N 1
ATOM 1522 C CA . LYS B 1 72 ? -5.319 44.013 84.236 1.00 73.31 69 LYS B CA 1
ATOM 1523 C C . LYS B 1 72 ? -4.454 43.115 83.359 1.00 73.13 69 LYS B C 1
ATOM 1524 O O . LYS B 1 72 ? -3.261 43.353 83.200 1.00 72.99 69 LYS B O 1
ATOM 1530 N N . GLN B 1 73 ? -5.080 42.095 82.786 1.00 73.78 70 GLN B N 1
ATOM 1531 C CA . GLN B 1 73 ? -4.425 41.159 81.868 1.00 74.29 70 GLN B CA 1
ATOM 1532 C C . GLN B 1 73 ? -4.512 41.662 80.422 1.00 74.25 70 GLN B C 1
ATOM 1533 O O . GLN B 1 73 ? -5.574 42.101 79.977 1.00 74.05 70 GLN B O 1
ATOM 1539 N N . TYR B 1 74 ? -3.391 41.610 79.705 1.00 74.63 71 TYR B N 1
ATOM 1540 C CA . TYR B 1 74 ? -3.364 41.849 78.254 1.00 74.87 71 TYR B CA 1
ATOM 1541 C C . TYR B 1 74 ? -2.702 40.652 77.544 1.00 74.81 71 TYR B C 1
ATOM 1542 O O . TYR B 1 74 ? -1.470 40.568 77.467 1.00 74.34 71 TYR B O 1
ATOM 1551 N N . PRO B 1 75 ? -3.525 39.709 77.046 1.00 74.97 72 PRO B N 1
ATOM 1552 C CA . PRO B 1 75 ? -3.035 38.505 76.366 1.00 75.16 72 PRO B CA 1
ATOM 1553 C C . PRO B 1 75 ? -2.720 38.742 74.875 1.00 75.09 72 PRO B C 1
ATOM 1554 O O . PRO B 1 75 ? -3.177 37.989 74.017 1.00 75.32 72 PRO B O 1
ATOM 1558 N N . GLU B 1 76 ? -1.942 39.785 74.590 1.00 75.03 73 GLU B N 1
ATOM 1559 C CA . GLU B 1 76 ? -1.606 40.184 73.227 1.00 75.09 73 GLU B CA 1
ATOM 1560 C C . GLU B 1 76 ? -0.130 39.932 72.975 1.00 74.63 73 GLU B C 1
ATOM 1561 O O . GLU B 1 76 ? 0.542 39.307 73.796 1.00 74.97 73 GLU B O 1
ATOM 1567 N N . VAL B 1 77 ? 0.362 40.399 71.829 1.00 73.87 74 VAL B N 1
ATOM 1568 C CA . VAL B 1 77 ? 1.769 40.273 71.480 1.00 72.82 74 VAL B CA 1
ATOM 1569 C C . VAL B 1 77 ? 2.430 41.660 71.445 1.00 72.38 74 VAL B C 1
ATOM 1570 O O . VAL B 1 77 ? 1.966 42.542 70.727 1.00 72.44 74 VAL B O 1
ATOM 1574 N N . PRO B 1 78 ? 3.468 41.884 72.274 1.00 71.94 75 PRO B N 1
ATOM 1575 C CA . PRO B 1 78 ? 3.843 41.073 73.434 1.00 71.64 75 PRO B CA 1
ATOM 1576 C C . PRO B 1 78 ? 2.879 41.315 74.605 1.00 71.00 75 PRO B C 1
ATOM 1577 O O . PRO B 1 78 ? 2.265 42.382 74.681 1.00 70.95 75 PRO B O 1
ATOM 1581 N N . PRO B 1 79 ? 2.741 40.328 75.510 1.00 70.46 76 PRO B N 1
ATOM 1582 C CA . PRO B 1 79 ? 1.736 40.431 76.565 1.00 69.85 76 PRO B CA 1
ATOM 1583 C C . PRO B 1 79 ? 2.215 41.268 77.762 1.00 69.16 76 PRO B C 1
ATOM 1584 O O . PRO B 1 79 ? 3.423 41.473 77.940 1.00 68.68 76 PRO B O 1
ATOM 1588 N N . ARG B 1 80 ? 1.271 41.747 78.567 1.00 68.45 77 ARG B N 1
ATOM 1589 C CA . ARG B 1 80 ? 1.612 42.570 79.732 1.00 68.16 77 ARG B CA 1
ATOM 1590 C C . ARG B 1 80 ? 0.570 42.504 80.858 1.00 67.55 77 ARG B C 1
ATOM 1591 O O . ARG B 1 80 ? -0.624 42.296 80.598 1.00 67.22 77 ARG B O 1
ATOM 1599 N N . VAL B 1 81 ? 1.042 42.657 82.100 1.00 67.01 78 VAL B N 1
ATOM 1600 C CA . VAL B 1 81 ? 0.175 42.912 83.257 1.00 66.65 78 VAL B CA 1
ATOM 1601 C C . VAL B 1 81 ? 0.295 44.359 83.721 1.00 66.08 78 VAL B C 1
ATOM 1602 O O . VAL B 1 81 ? 1.398 44.894 83.839 1.00 66.18 78 VAL B O 1
ATOM 1606 N N . GLU B 1 82 ? -0.848 44.981 83.980 1.00 65.07 79 GLU B N 1
ATOM 1607 C CA . GLU B 1 82 ? -0.883 46.314 84.560 1.00 64.31 79 GLU B CA 1
ATOM 1608 C C . GLU B 1 82 ? -1.544 46.245 85.923 1.00 63.59 79 GLU B C 1
ATOM 1609 O O . GLU B 1 82 ? -2.510 45.498 86.109 1.00 63.08 79 GLU B O 1
ATOM 1615 N N . TYR B 1 83 ? -0.992 47.008 86.869 1.00 62.72 80 TYR B N 1
ATOM 1616 C CA . TYR B 1 83 ? -1.531 47.107 88.220 1.00 61.99 80 TYR B CA 1
ATOM 1617 C C . TYR B 1 83 ? -1.928 48.536 88.573 1.00 61.36 80 TYR B C 1
ATOM 1618 O O . TYR B 1 83 ? -1.260 49.498 88.187 1.00 61.15 80 TYR B O 1
ATOM 1627 N N . SER B 1 84 ? -3.028 48.660 89.305 1.00 60.95 81 SER B N 1
ATOM 1628 C CA . SER B 1 84 ? -3.449 49.940 89.882 1.00 60.38 81 SER B CA 1
ATOM 1629 C C . SER B 1 84 ? -4.034 49.698 91.258 1.00 59.67 81 SER B C 1
ATOM 1630 O O . SER B 1 84 ? -4.328 48.554 91.617 1.00 59.14 81 SER B O 1
ATOM 1633 N N . LEU B 1 85 ? -4.204 50.767 92.027 1.00 59.00 82 LEU B N 1
ATOM 1634 C CA . LEU B 1 85 ? -4.795 50.630 93.347 1.00 59.20 82 LEU B CA 1
ATOM 1635 C C . LEU B 1 85 ? -6.311 50.586 93.237 1.00 59.37 82 LEU B C 1
ATOM 1636 O O . LEU B 1 85 ? -6.904 51.323 92.436 1.00 59.26 82 LEU B O 1
ATOM 1641 N N . THR B 1 86 ? -6.922 49.723 94.051 1.00 59.60 83 THR B N 1
ATOM 1642 C CA . THR B 1 86 ? -8.356 49.776 94.329 1.00 59.38 83 THR B CA 1
ATOM 1643 C C . THR B 1 86 ? -8.692 50.976 95.232 1.00 59.54 83 THR B C 1
ATOM 1644 O O . THR B 1 86 ? -7.787 51.620 95.772 1.00 59.71 83 THR B O 1
ATOM 1648 N N . PRO B 1 87 ? -9.992 51.324 95.359 1.00 59.32 84 PRO B N 1
ATOM 1649 C CA . PRO B 1 87 ? -10.375 52.339 96.344 1.00 59.42 84 PRO B CA 1
ATOM 1650 C C . PRO B 1 87 ? -9.929 52.003 97.776 1.00 59.39 84 PRO B C 1
ATOM 1651 O O . PRO B 1 87 ? -9.578 52.911 98.537 1.00 58.93 84 PRO B O 1
ATOM 1655 N N . LEU B 1 88 ? -9.922 50.716 98.128 1.00 59.45 85 LEU B N 1
ATOM 1656 C CA . LEU B 1 88 ? -9.361 50.281 99.415 1.00 59.35 85 LEU B CA 1
ATOM 1657 C C . LEU B 1 88 ? -7.853 50.566 99.496 1.00 58.84 85 LEU B C 1
ATOM 1658 O O . LEU B 1 88 ? -7.381 51.163 100.465 1.00 58.70 85 LEU B O 1
ATOM 1663 N N . GLY B 1 89 ? -7.112 50.156 98.465 1.00 58.33 86 GLY B N 1
ATOM 1664 C CA . GLY B 1 89 ? -5.666 50.374 98.404 1.00 57.63 86 GLY B CA 1
ATOM 1665 C C . GLY B 1 89 ? -5.331 51.850 98.452 1.00 57.53 86 GLY B C 1
ATOM 1666 O O . GLY B 1 89 ? -4.294 52.253 98.999 1.00 57.06 86 GLY B O 1
ATOM 1667 N N . GLU B 1 90 ? -6.215 52.668 97.887 1.00 56.93 87 GLU B N 1
ATOM 1668 C CA . GLU B 1 90 ? -6.017 54.109 97.932 1.00 57.13 87 GLU B CA 1
ATOM 1669 C C . GLU B 1 90 ? -6.084 54.642 99.378 1.00 56.27 87 GLU B C 1
ATOM 1670 O O . GLU B 1 90 ? -5.474 55.665 99.676 1.00 56.10 87 GLU B O 1
ATOM 1676 N N . LYS B 1 91 ? -6.811 53.947 100.264 1.00 55.59 88 LYS B N 1
ATOM 1677 C CA . LYS B 1 91 ? -6.888 54.321 101.691 1.00 55.25 88 LYS B CA 1
ATOM 1678 C C . LYS B 1 91 ? -5.591 54.080 102.476 1.00 53.84 88 LYS B C 1
ATOM 1679 O O . LYS B 1 91 ? -5.475 54.501 103.647 1.00 53.04 88 LYS B O 1
ATOM 1685 N N . VAL B 1 92 ? -4.653 53.372 101.856 1.00 52.60 89 VAL B N 1
ATOM 1686 C CA . VAL B 1 92 ? -3.307 53.156 102.437 1.00 52.50 89 VAL B CA 1
ATOM 1687 C C . VAL B 1 92 ? -2.363 54.344 102.191 1.00 51.99 89 VAL B C 1
ATOM 1688 O O . VAL B 1 92 ? -1.440 54.570 102.961 1.00 52.46 89 VAL B O 1
ATOM 1692 N N . LEU B 1 93 ? -2.609 55.119 101.136 1.00 51.83 90 LEU B N 1
ATOM 1693 C CA . LEU B 1 93 ? -1.745 56.270 100.816 1.00 51.56 90 LEU B CA 1
ATOM 1694 C C . LEU B 1 93 ? -1.535 57.297 101.939 1.00 51.27 90 LEU B C 1
ATOM 1695 O O . LEU B 1 93 ? -0.432 57.809 102.068 1.00 52.56 90 LEU B O 1
ATOM 1700 N N . PRO B 1 94 ? -2.573 57.620 102.750 1.00 50.78 91 PRO B N 1
ATOM 1701 C CA . PRO B 1 94 ? -2.308 58.477 103.924 1.00 50.07 91 PRO B CA 1
ATOM 1702 C C . PRO B 1 94 ? -1.286 57.928 104.933 1.00 49.30 91 PRO B C 1
ATOM 1703 O O . PRO B 1 94 ? -0.576 58.711 105.574 1.00 49.67 91 PRO B O 1
ATOM 1707 N N . ILE B 1 95 ? -1.214 56.610 105.085 1.00 49.01 92 ILE B N 1
ATOM 1708 C CA . ILE B 1 95 ? -0.201 55.990 105.946 1.00 49.40 92 ILE B CA 1
ATOM 1709 C C . ILE B 1 95 ? 1.183 56.250 105.353 1.00 49.81 92 ILE B C 1
ATOM 1710 O O . ILE B 1 95 ? 2.119 56.594 106.065 1.00 50.34 92 ILE B O 1
ATOM 1715 N N . ILE B 1 96 ? 1.276 56.078 104.038 1.00 49.81 93 ILE B N 1
ATOM 1716 C CA . ILE B 1 96 ? 2.505 56.200 103.297 1.00 50.27 93 ILE B CA 1
ATOM 1717 C C . ILE B 1 96 ? 3.023 57.644 103.245 1.00 50.58 93 ILE B C 1
ATOM 1718 O O . ILE B 1 96 ? 4.230 57.866 103.369 1.00 52.06 93 ILE B O 1
ATOM 1723 N N . ASP B 1 97 ? 2.125 58.611 103.070 1.00 50.04 94 ASP B N 1
ATOM 1724 C CA . ASP B 1 97 ? 2.462 60.030 103.217 1.00 50.26 94 ASP B CA 1
ATOM 1725 C C . ASP B 1 97 ? 3.172 60.301 104.539 1.00 49.39 94 ASP B C 1
ATOM 1726 O O . ASP B 1 97 ? 4.194 61.008 104.582 1.00 48.63 94 ASP B O 1
ATOM 1731 N N . GLU B 1 98 ? 2.625 59.743 105.619 1.00 48.55 95 GLU B N 1
ATOM 1732 C CA . GLU B 1 98 ? 3.238 59.919 106.916 1.00 48.39 95 GLU B CA 1
ATOM 1733 C C . GLU B 1 98 ? 4.615 59.222 107.038 1.00 48.51 95 GLU B C 1
ATOM 1734 O O . GLU B 1 98 ? 5.501 59.735 107.729 1.00 48.39 95 GLU B O 1
ATOM 1740 N N . ILE B 1 99 ? 4.764 58.049 106.414 1.00 49.17 96 ILE B N 1
ATOM 1741 C CA . ILE B 1 99 ? 6.041 57.341 106.393 1.00 50.01 96 ILE B CA 1
ATOM 1742 C C . ILE B 1 99 ? 7.096 58.116 105.609 1.00 49.98 96 ILE B C 1
ATOM 1743 O O . ILE B 1 99 ? 8.260 58.227 106.051 1.00 50.33 96 ILE B O 1
ATOM 1748 N N . ALA B 1 100 ? 6.687 58.679 104.470 1.00 49.30 97 ALA B N 1
ATOM 1749 C CA . ALA B 1 100 ? 7.574 59.509 103.656 1.00 48.73 97 ALA B CA 1
ATOM 1750 C C . ALA B 1 100 ? 8.049 60.725 104.442 1.00 49.56 97 ALA B C 1
ATOM 1751 O O . ALA B 1 100 ? 9.250 61.056 104.442 1.00 49.47 97 ALA B O 1
ATOM 1753 N N . LYS B 1 101 ? 7.101 61.394 105.101 1.00 48.85 98 LYS B N 1
ATOM 1754 C CA . LYS B 1 101 ? 7.401 62.536 105.945 1.00 49.32 98 LYS B CA 1
ATOM 1755 C C . LYS B 1 101 ? 8.419 62.171 107.044 1.00 49.20 98 LYS B C 1
ATOM 1756 O O . LYS B 1 101 ? 9.357 62.920 107.286 1.00 47.26 98 LYS B O 1
ATOM 1762 N N . PHE B 1 102 ? 8.213 61.027 107.701 1.00 49.09 99 PHE B N 1
ATOM 1763 C CA . PHE B 1 102 ? 9.144 60.584 108.742 1.00 49.74 99 PHE B CA 1
ATOM 1764 C C . PHE B 1 102 ? 10.568 60.443 108.173 1.00 50.32 99 PHE B C 1
ATOM 1765 O O . PHE B 1 102 ? 11.543 60.979 108.722 1.00 50.48 99 PHE B O 1
ATOM 1773 N N . GLY B 1 103 ? 10.674 59.711 107.072 1.00 50.82 100 GLY B N 1
ATOM 1774 C CA . GLY B 1 103 ? 11.931 59.527 106.406 1.00 52.39 100 GLY B CA 1
ATOM 1775 C C . GLY B 1 103 ? 12.655 60.818 106.028 1.00 53.70 100 GLY B C 1
ATOM 1776 O O . GLY B 1 103 ? 13.860 60.948 106.284 1.00 52.36 100 GLY B O 1
ATOM 1785 N N . GLU B 1 105 ? 12.222 63.870 107.151 1.00 55.25 102 GLU B N 1
ATOM 1786 C CA . GLU B 1 105 ? 12.537 64.749 108.246 1.00 54.77 102 GLU B CA 1
ATOM 1787 C C . GLU B 1 105 ? 13.615 64.169 109.150 1.00 53.75 102 GLU B C 1
ATOM 1788 O O . GLU B 1 105 ? 14.369 64.920 109.760 1.00 53.87 102 GLU B O 1
ATOM 1794 N N . ASN B 1 106 ? 13.683 62.836 109.243 1.00 52.85 103 ASN B N 1
ATOM 1795 C CA . ASN B 1 106 ? 14.469 62.188 110.307 1.00 51.52 103 ASN B CA 1
ATOM 1796 C C . ASN B 1 106 ? 15.573 61.255 109.842 1.00 51.01 103 ASN B C 1
ATOM 1797 O O . ASN B 1 106 ? 16.503 60.962 110.599 1.00 51.73 103 ASN B O 1
ATOM 1802 N N . LEU B 1 107 ? 15.454 60.753 108.631 1.00 49.73 104 LEU B N 1
ATOM 1803 C CA . LEU B 1 107 ? 16.482 59.884 108.093 1.00 49.84 104 LEU B CA 1
ATOM 1804 C C . LEU B 1 107 ? 17.237 60.630 107.000 1.00 48.97 104 LEU B C 1
ATOM 1805 O O . LEU B 1 107 ? 18.307 60.211 106.636 1.00 49.06 104 LEU B O 1
#

Sequence (199 aa):
RKISDDEEEECPVRKSQIFAGKKWTLLIIFQINRRIIRRYGEELKRRAIPGISEKLIDELKKFLCGKGLIKKKKQYPEVPPRRVEYSLTPLGEKVLPIIDEIAKFGENLERKISDEECPVRKSQIFAGKKWTLLIIFQINRRIIRRYGELKRAIPGISEEKLIDELKFLCGKGLIKKKQYPEVPPRVEYSLTPLGEKVLPIIDEIAKFGENL

CATH classification: 1.10.10.10

Organism: Porphyromonas gingivalis (strain ATCC BAA-308 / W83) (NCBI:txid242619)

Secondary structure (DSSP, 8-state):
----STT-HHHH---TTSSSHHHHHHHHTTS-EEHHHHHHHSTT-----HHHHHHHHHTTSEEEEEE-SSS-EEEEEE-HHHHTTHHHHHHHHHH----/-----STT-HHHH---TTSSSHHHHHHHHTTS-EEHHHHHHHSTT-----HHHHHHHHHTTSEEEEEE-SSS-EEEEEE-HHHHTTHHHHHHHHHH----